Protein AF-A0A6P0L7X3-F1 (afdb_monomer)

Nearest PDB structures (foldseek):
  3na7-assembly1_A  TM=3.769E-01  e=1.878E+00  Helicobacter pylori NCTC 11638
  8wjo-assembly1_B  TM=2.890E-01  e=7.851E-01  Saccharomyces cerevisiae S288C
  6ixe-assembly1_A  TM=3.063E-01  e=4.727E+00  Homo sapiens

Radius of gyration: 25.06 Å; Cα contacts (8 Å, |Δi|>4): 130; chains: 1; bounding box: 67×38×68 Å

Secondary structure (DSSP, 8-state):
-HHHHHHHHHHHHTHHHHHHHHHHHHHHHHHHHHHHH-TT-HHHHHHHHHHHHHHHHHHHHHHHHHHHHHHHHHHHHHHHHHHHHHHHHH-SSS--HHHHHHHHHIIIIIIHHHHHHHHHHHHHHHHHHHHHHHHHHHHHHHHHHH-S-------S-----S-S----------PPP-----GGGSHHHHHHHHHHHHHHHHHHHHHHHTT-

Sequence (212 aa):
MYYRNKILWAYGEINTPLAELKADLVSVNTSIAEISMLSQNTVKLREILSNNLTLLSRYATNLGILDSQAQTIKTNIEHYQQRLTKLKQVDQRGDWHILEEFRDLAASQYLQQVEMEHGRLKSGLTLLENMIRTVDGMTQTYQTQSNRSLHQSIALAGVGVATSSITATVLVKQQPPENNTIFMMTPAFAWSILTGAIATLVMWIILRLFRR

Solvent-accessible surface area (backbone atoms only — not comparable to full-atom values): 12260 Å² total; per-residue (Å²): 110,72,38,59,51,50,30,54,48,36,60,57,64,40,54,61,40,52,51,50,46,56,53,50,45,52,54,46,54,51,51,55,55,51,49,72,75,39,79,84,44,55,68,61,45,51,52,52,45,58,55,47,51,57,49,49,54,52,47,49,50,32,51,35,50,39,53,52,29,32,53,50,26,51,55,26,50,53,54,40,50,57,51,49,55,53,48,44,71,77,42,78,82,62,89,53,60,74,64,50,50,51,50,52,45,44,52,71,44,54,35,45,50,41,51,50,50,46,61,61,50,51,56,49,54,56,51,47,53,52,48,47,53,49,48,52,51,51,48,52,55,55,42,70,76,65,66,82,88,79,95,78,79,81,73,84,77,76,73,95,40,89,67,92,78,76,81,74,79,77,79,70,78,77,64,79,84,80,70,95,69,62,71,84,75,38,72,66,47,54,53,51,54,52,51,52,53,50,53,52,52,52,52,50,53,52,57,57,62,74,72,108

Foldseek 3Di:
DVLLVQLVVLLVVLPVLLVLLVVLLVVLVVLVVVCVVCLPPLVVLVVSLVVLVVSLQSNLVSLLSLVVSLVSLVVSLVVLVVVLVVVCVVPVPDDCPVSVVSSCCSVVPRNVVSVVSSVVSVVSSVSSVVSSVVSVVSSVVVCVVVDDDDDDDPQPVPRPGPPVDDDRPPPPPDPPDDDDDDPCPDPVVVVVVVVVVVVVVVVVVVVVVVVD

Mean predicted aligned error: 14.38 Å

pLDDT: mean 77.45, std 20.11, range [27.22, 98.0]

Structure (mmCIF, N/CA/C/O backbone):
data_AF-A0A6P0L7X3-F1
#
_entry.id   AF-A0A6P0L7X3-F1
#
loop_
_atom_site.group_PDB
_atom_site.id
_atom_site.type_symbol
_atom_site.label_atom_id
_atom_site.label_alt_id
_atom_site.label_comp_id
_atom_site.label_asym_id
_atom_site.label_entity_id
_atom_site.label_seq_id
_atom_site.pdbx_PDB_ins_code
_atom_site.Cartn_x
_atom_site.Cartn_y
_atom_site.Cartn_z
_atom_site.occupancy
_atom_site.B_iso_or_equiv
_atom_site.auth_seq_id
_atom_site.auth_comp_id
_atom_site.auth_asym_id
_atom_site.auth_atom_id
_atom_site.pdbx_PDB_model_num
ATOM 1 N N . MET A 1 1 ? 12.786 6.244 -20.267 1.00 63.06 1 MET A N 1
ATOM 2 C CA . MET A 1 1 ? 12.481 7.433 -19.440 1.00 63.06 1 MET A CA 1
ATOM 3 C C . MET A 1 1 ? 11.075 7.402 -18.833 1.00 63.06 1 MET A C 1
ATOM 5 O O . MET A 1 1 ? 10.992 7.504 -17.622 1.00 63.06 1 MET A O 1
ATOM 9 N N . TYR A 1 2 ? 9.995 7.156 -19.591 1.00 90.50 2 TYR A N 1
ATOM 10 C CA . TYR A 1 2 ? 8.620 7.082 -19.042 1.00 90.50 2 TYR A CA 1
ATOM 11 C C . TYR A 1 2 ? 8.437 6.109 -17.855 1.00 90.50 2 TYR A C 1
ATOM 13 O O . TYR A 1 2 ? 7.972 6.519 -16.798 1.00 90.50 2 TYR A O 1
ATOM 21 N N . TYR A 1 3 ? 8.865 4.847 -17.993 1.00 95.06 3 TYR A N 1
ATOM 22 C CA . TYR A 1 3 ? 8.715 3.840 -16.929 1.00 95.06 3 TYR A CA 1
ATOM 23 C C . TYR A 1 3 ? 9.525 4.170 -15.666 1.00 95.06 3 TYR A C 1
ATOM 25 O O . TYR A 1 3 ? 9.026 4.004 -14.560 1.00 95.06 3 TYR A O 1
ATOM 33 N N . ARG A 1 4 ? 10.734 4.727 -15.825 1.00 94.94 4 ARG A N 1
ATOM 34 C CA . ARG A 1 4 ? 11.565 5.211 -14.709 1.00 94.94 4 ARG A CA 1
ATOM 35 C C . ARG A 1 4 ? 10.848 6.289 -13.896 1.00 94.94 4 ARG A C 1
ATOM 37 O O . ARG A 1 4 ? 10.822 6.211 -12.676 1.00 94.94 4 ARG A O 1
ATOM 44 N N . ASN A 1 5 ? 10.234 7.262 -14.567 1.00 96.44 5 ASN A N 1
ATOM 45 C CA . ASN A 1 5 ? 9.511 8.332 -13.880 1.00 96.44 5 ASN A CA 1
ATOM 46 C C . ASN A 1 5 ? 8.270 7.805 -13.155 1.00 96.44 5 ASN A C 1
ATOM 48 O O . ASN A 1 5 ? 7.990 8.246 -12.049 1.00 96.44 5 ASN A O 1
ATOM 52 N N . LYS A 1 6 ? 7.565 6.825 -13.733 1.00 95.62 6 LYS A N 1
ATOM 53 C CA . LYS A 1 6 ? 6.438 6.166 -13.060 1.00 95.62 6 LYS A CA 1
ATOM 54 C C . LYS A 1 6 ? 6.850 5.399 -11.809 1.00 95.62 6 LYS A C 1
ATOM 56 O O . LYS A 1 6 ? 6.139 5.474 -10.818 1.00 95.62 6 LYS A O 1
ATOM 61 N N . ILE A 1 7 ? 7.983 4.695 -11.853 1.00 97.88 7 ILE A N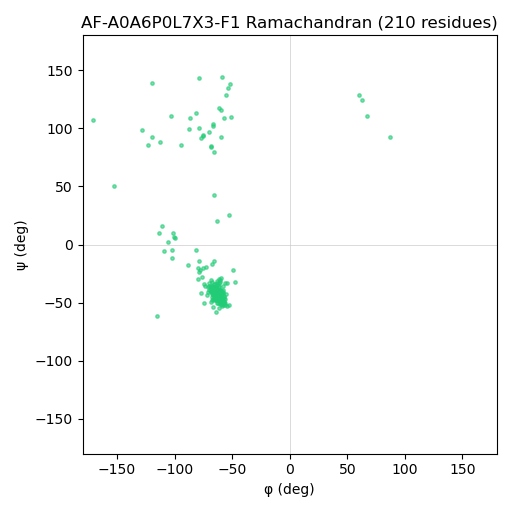 1
ATOM 62 C CA . ILE A 1 7 ? 8.546 4.005 -10.684 1.00 97.88 7 ILE A CA 1
ATOM 63 C C . ILE A 1 7 ? 8.833 5.011 -9.567 1.00 97.88 7 ILE A C 1
ATOM 65 O O . ILE A 1 7 ? 8.384 4.818 -8.445 1.00 97.88 7 ILE A O 1
ATOM 69 N N . LEU A 1 8 ? 9.549 6.096 -9.882 1.00 98.00 8 LEU A N 1
ATOM 70 C CA . LEU A 1 8 ? 9.911 7.120 -8.897 1.00 98.00 8 LEU A CA 1
ATOM 71 C C . LEU A 1 8 ? 8.683 7.831 -8.324 1.00 98.00 8 LEU A C 1
ATOM 73 O O . LEU A 1 8 ? 8.630 8.071 -7.123 1.00 98.00 8 LEU A O 1
ATOM 77 N N . TRP A 1 9 ? 7.699 8.139 -9.172 1.00 97.50 9 TRP A N 1
ATOM 78 C CA . TRP A 1 9 ? 6.439 8.729 -8.734 1.00 97.50 9 TRP A CA 1
ATOM 79 C C . TRP A 1 9 ? 5.700 7.788 -7.781 1.00 97.50 9 TRP A C 1
ATOM 81 O O . TRP A 1 9 ? 5.461 8.162 -6.643 1.00 97.50 9 TRP A O 1
ATOM 91 N N . ALA A 1 10 ? 5.446 6.542 -8.192 1.00 95.31 10 ALA A N 1
ATOM 92 C CA . ALA A 1 10 ? 4.737 5.563 -7.369 1.00 95.31 10 ALA A CA 1
ATOM 93 C C . ALA A 1 10 ? 5.430 5.317 -6.020 1.00 95.31 10 ALA A C 1
ATOM 95 O O . ALA A 1 10 ? 4.768 5.221 -4.991 1.00 95.31 10 ALA A O 1
ATOM 96 N N . TYR A 1 11 ? 6.766 5.274 -6.013 1.00 97.69 11 TYR A N 1
ATOM 97 C CA . TYR A 1 11 ? 7.548 5.164 -4.785 1.00 97.69 11 TYR A CA 1
ATOM 98 C C . TYR A 1 11 ? 7.444 6.415 -3.899 1.00 97.69 11 TYR A C 1
ATOM 100 O O . TYR A 1 11 ? 7.392 6.295 -2.682 1.00 97.69 11 TYR A O 1
ATOM 108 N N . GLY A 1 12 ? 7.368 7.616 -4.476 1.00 97.56 12 GLY A N 1
ATOM 109 C CA . GLY A 1 12 ? 7.143 8.851 -3.720 1.00 97.56 12 GLY A CA 1
ATOM 110 C C . GLY A 1 12 ? 5.744 8.944 -3.101 1.00 97.56 12 GLY A C 1
ATOM 111 O O . GLY A 1 12 ? 5.603 9.420 -1.973 1.00 97.56 12 GLY A O 1
ATOM 112 N N . GLU A 1 13 ? 4.725 8.444 -3.801 1.00 94.50 13 GLU A N 1
ATOM 113 C CA . GLU A 1 13 ? 3.321 8.501 -3.371 1.00 94.50 13 GLU A CA 1
ATOM 114 C C . GLU A 1 13 ? 3.022 7.649 -2.128 1.00 94.50 13 GLU A C 1
ATOM 116 O O . GLU A 1 13 ? 2.003 7.857 -1.473 1.00 94.50 13 GLU A O 1
ATOM 121 N N . ILE A 1 14 ? 3.897 6.708 -1.752 1.00 95.50 14 ILE A N 1
ATOM 122 C CA . ILE A 1 14 ? 3.671 5.871 -0.561 1.00 95.50 14 ILE A CA 1
ATOM 123 C C . ILE A 1 14 ? 3.876 6.633 0.752 1.00 95.50 14 ILE A C 1
ATOM 125 O O . ILE A 1 14 ? 3.438 6.158 1.795 1.00 95.50 14 ILE A O 1
ATOM 129 N N . ASN A 1 15 ? 4.583 7.769 0.739 1.00 96.56 15 ASN A N 1
ATOM 130 C CA . ASN A 1 15 ? 5.071 8.402 1.968 1.00 96.56 15 ASN A CA 1
ATOM 131 C C . ASN A 1 15 ? 3.930 8.807 2.909 1.00 96.56 15 ASN A C 1
ATOM 133 O O . ASN A 1 15 ? 3.967 8.489 4.098 1.00 96.56 15 ASN A O 1
ATOM 137 N N . THR A 1 16 ? 2.900 9.457 2.367 1.00 97.25 16 THR A N 1
ATOM 138 C CA . THR A 1 16 ? 1.716 9.884 3.123 1.00 97.25 16 THR A CA 1
ATOM 139 C C . THR A 1 16 ? 0.926 8.697 3.690 1.00 97.25 16 THR A C 1
ATOM 141 O O . THR A 1 16 ? 0.821 8.608 4.915 1.00 97.25 16 THR A O 1
ATOM 144 N N . PRO A 1 17 ? 0.432 7.734 2.882 1.00 93.94 17 PRO A N 1
ATOM 145 C CA . PRO A 1 17 ? -0.334 6.604 3.412 1.00 93.94 17 PRO A CA 1
ATOM 146 C C . PRO A 1 17 ? 0.493 5.721 4.357 1.00 93.94 17 PRO A C 1
ATOM 148 O O . PRO A 1 17 ? -0.049 5.184 5.321 1.00 93.94 17 PRO A O 1
ATOM 151 N N . LEU A 1 18 ? 1.810 5.599 4.150 1.00 97.12 18 LEU A N 1
ATOM 152 C CA . LEU A 1 18 ? 2.691 4.871 5.065 1.00 97.12 18 LEU A CA 1
ATOM 153 C C . LEU A 1 18 ? 2.798 5.560 6.433 1.00 97.12 18 LEU A C 1
ATOM 155 O O . LEU A 1 18 ? 2.771 4.883 7.464 1.00 97.12 18 LEU A O 1
ATOM 159 N N . ALA A 1 19 ? 2.937 6.887 6.456 1.00 97.88 19 ALA A N 1
ATOM 160 C CA . ALA A 1 19 ? 2.969 7.656 7.697 1.00 97.88 19 ALA A CA 1
ATOM 161 C C . ALA A 1 19 ? 1.631 7.556 8.447 1.00 97.88 19 ALA A C 1
ATOM 163 O O . ALA A 1 19 ? 1.622 7.301 9.652 1.00 97.88 19 ALA A O 1
ATOM 164 N N . GLU A 1 20 ? 0.514 7.669 7.726 1.00 96.62 20 GLU A N 1
ATOM 165 C CA . GLU A 1 20 ? -0.829 7.525 8.292 1.00 96.62 20 GLU A CA 1
ATOM 166 C C . GLU A 1 20 ? -1.066 6.124 8.863 1.00 96.62 20 GLU A C 1
ATOM 168 O O . GLU A 1 20 ? -1.511 6.007 9.998 1.00 96.62 20 GLU A O 1
ATOM 173 N N . LEU A 1 21 ? -0.681 5.053 8.159 1.00 96.69 21 LEU A N 1
ATOM 174 C CA . LEU A 1 21 ? -0.787 3.679 8.675 1.00 96.69 21 LEU A CA 1
ATOM 175 C C . LEU A 1 21 ? 0.014 3.464 9.963 1.00 96.69 21 LEU A C 1
ATOM 177 O O . LEU A 1 21 ? -0.424 2.740 10.860 1.00 96.69 21 LEU A O 1
ATOM 181 N N . LYS A 1 22 ? 1.207 4.064 10.058 1.00 96.88 22 LYS A N 1
ATOM 182 C CA . LYS A 1 22 ? 2.044 3.986 11.264 1.00 96.88 22 LYS A CA 1
ATOM 183 C C . LYS A 1 22 ? 1.385 4.714 12.436 1.00 96.88 22 LYS A C 1
ATOM 185 O O . LYS A 1 22 ? 1.385 4.173 13.539 1.00 96.88 22 LYS A O 1
ATOM 190 N N . ALA A 1 23 ? 0.803 5.889 12.200 1.00 96.50 23 ALA A N 1
ATOM 191 C CA . ALA A 1 23 ? 0.057 6.628 13.215 1.00 96.50 23 ALA A CA 1
ATOM 192 C C . ALA A 1 23 ? -1.220 5.883 13.638 1.00 96.50 23 ALA A C 1
ATOM 194 O O . ALA A 1 23 ? -1.457 5.681 14.827 1.00 96.50 23 ALA A O 1
ATOM 195 N N . ASP A 1 24 ? -1.990 5.386 12.672 1.00 94.19 24 ASP A N 1
ATOM 196 C CA . ASP A 1 24 ? -3.224 4.651 12.924 1.00 94.19 24 ASP A CA 1
ATOM 197 C C . ASP A 1 24 ? -2.960 3.351 13.701 1.00 94.19 24 ASP A C 1
ATOM 199 O O . ASP A 1 24 ? -3.742 2.995 14.579 1.00 94.19 24 ASP A O 1
ATOM 203 N N . LEU A 1 25 ? -1.832 2.667 13.467 1.00 94.06 25 LEU A N 1
ATOM 204 C CA . LEU A 1 25 ? -1.439 1.492 14.255 1.00 94.06 25 LEU A CA 1
ATOM 205 C C . LEU A 1 25 ? -1.234 1.826 15.743 1.00 94.06 25 LEU A C 1
ATOM 207 O O . LEU A 1 25 ? -1.563 1.011 16.607 1.00 94.06 25 LEU A O 1
ATOM 211 N N . VAL A 1 26 ? -0.721 3.018 16.061 1.00 94.88 26 VAL A N 1
ATOM 212 C CA . VAL A 1 26 ? -0.641 3.489 17.453 1.00 94.88 26 VAL A CA 1
ATOM 213 C C . VAL A 1 26 ? -2.050 3.655 18.023 1.00 94.88 26 VAL A C 1
ATOM 215 O O . VAL A 1 26 ? -2.318 3.152 19.111 1.00 94.88 26 VAL A O 1
ATOM 218 N N . SER A 1 27 ? -2.975 4.263 17.273 1.00 92.75 27 SER A N 1
ATOM 219 C CA . SER A 1 27 ? -4.378 4.411 17.688 1.00 92.75 27 SER A CA 1
ATOM 220 C C . SER A 1 27 ? -5.095 3.071 17.901 1.00 92.75 27 SER A C 1
ATOM 222 O O . SER A 1 27 ? -5.877 2.947 18.847 1.00 92.75 27 SER A O 1
ATOM 224 N N . VAL A 1 28 ? -4.804 2.056 17.076 1.00 89.12 28 VAL A N 1
ATOM 225 C CA . VAL A 1 28 ? -5.307 0.684 17.271 1.00 89.12 28 VAL A CA 1
ATOM 226 C C . VAL A 1 28 ? -4.829 0.135 18.614 1.00 89.12 28 VAL A C 1
ATOM 228 O O . VAL A 1 28 ? -5.641 -0.322 19.414 1.00 89.12 28 VAL A O 1
ATOM 231 N N . ASN A 1 29 ? -3.528 0.221 18.897 1.00 89.19 29 ASN A N 1
ATOM 232 C CA . ASN A 1 29 ? -2.965 -0.286 20.151 1.00 89.19 29 ASN A CA 1
ATOM 233 C C . ASN A 1 29 ? -3.526 0.445 21.380 1.00 89.19 29 ASN A C 1
ATOM 235 O O . ASN A 1 29 ? -3.837 -0.200 22.382 1.00 89.19 29 ASN A O 1
ATOM 239 N N . THR A 1 30 ? -3.714 1.764 21.294 1.00 90.44 30 THR A N 1
ATOM 240 C CA . THR A 1 30 ? -4.360 2.551 22.354 1.00 90.44 30 THR A CA 1
ATOM 241 C C . THR A 1 30 ? -5.797 2.089 22.590 1.00 90.44 30 THR A C 1
ATOM 243 O O . THR A 1 30 ? -6.170 1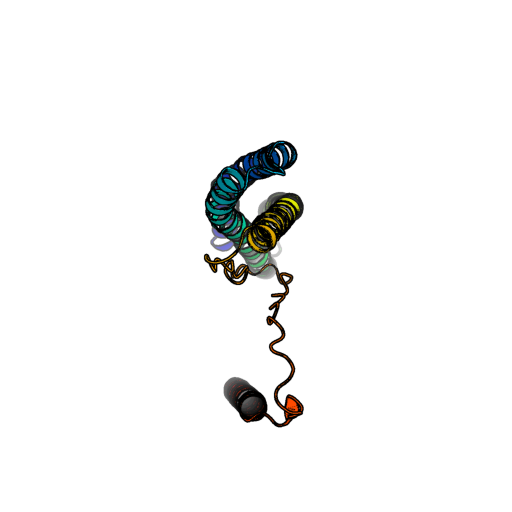.825 23.729 1.00 90.44 30 THR A O 1
ATOM 246 N N . SER A 1 31 ? -6.579 1.897 21.523 1.00 87.25 31 SER A N 1
ATOM 247 C CA . SER A 1 31 ? -7.967 1.426 21.633 1.00 87.25 31 SER A CA 1
ATOM 248 C C . SER A 1 31 ? -8.051 0.040 22.284 1.00 87.25 31 SER A C 1
ATOM 250 O O . SER A 1 31 ? -8.896 -0.187 23.149 1.00 87.25 31 SER A O 1
ATOM 252 N N . ILE A 1 32 ? -7.141 -0.879 21.932 1.00 86.00 32 ILE A N 1
ATOM 253 C CA . ILE A 1 32 ? -7.059 -2.214 22.549 1.00 86.00 32 ILE A CA 1
ATOM 254 C C . ILE A 1 32 ? -6.800 -2.099 24.059 1.00 86.00 32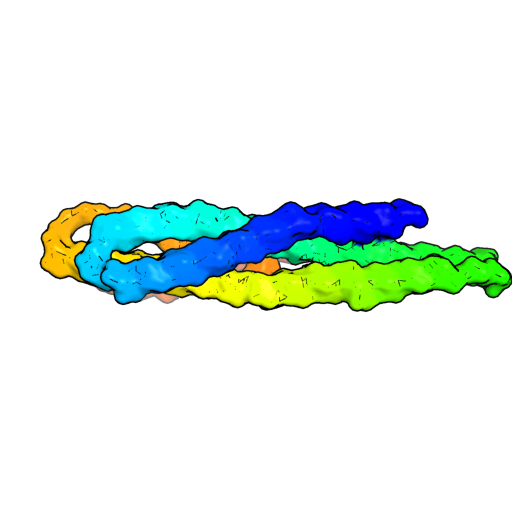 ILE A C 1
ATOM 256 O O . ILE A 1 32 ? -7.458 -2.776 24.855 1.00 86.00 32 ILE A O 1
ATOM 260 N N . ALA A 1 33 ? -5.871 -1.228 24.464 1.00 87.19 33 ALA A N 1
ATOM 261 C CA . ALA A 1 33 ? -5.570 -0.993 25.872 1.00 87.19 33 ALA A CA 1
ATOM 262 C C . ALA A 1 33 ? -6.779 -0.409 26.625 1.00 87.19 33 ALA A C 1
ATOM 264 O O . ALA A 1 33 ? -7.118 -0.894 27.704 1.00 87.19 33 ALA A O 1
ATOM 265 N N . GLU A 1 34 ? -7.484 0.564 26.046 1.00 85.38 34 GLU A N 1
ATOM 266 C CA . GLU A 1 34 ? -8.676 1.169 26.652 1.00 85.38 34 GLU A CA 1
ATOM 267 C C . GLU A 1 34 ? -9.808 0.156 26.867 1.00 85.38 34 GLU A C 1
ATOM 269 O O . GLU A 1 34 ? -10.403 0.106 27.946 1.00 85.38 34 GLU A O 1
ATOM 274 N N . ILE A 1 35 ? -10.077 -0.706 25.881 1.00 82.00 35 ILE A N 1
ATOM 275 C CA . ILE A 1 35 ? -11.118 -1.742 25.984 1.00 82.00 35 ILE A CA 1
ATOM 276 C C . ILE A 1 35 ? -10.832 -2.697 27.143 1.00 82.00 35 ILE A C 1
ATOM 278 O O . ILE A 1 35 ? -11.754 -3.062 27.876 1.00 82.00 35 ILE A O 1
ATOM 282 N N . SER A 1 36 ? -9.563 -3.065 27.351 1.00 78.12 36 SER A N 1
ATOM 283 C CA . SER A 1 36 ? -9.176 -3.949 28.457 1.00 78.12 36 SER A CA 1
ATOM 284 C C . SER A 1 36 ? -9.532 -3.375 29.838 1.00 78.12 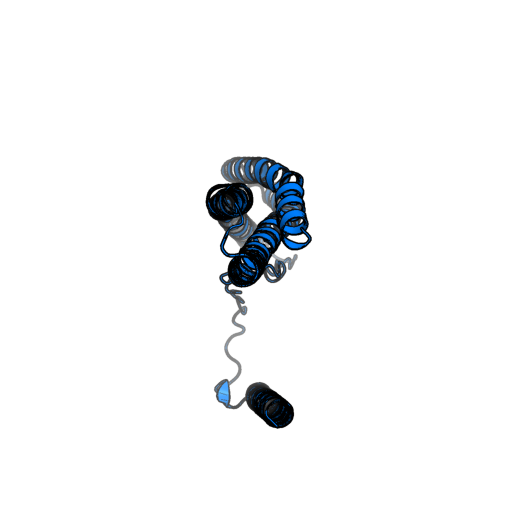36 SER A C 1
ATOM 286 O O . SER A 1 36 ? -9.856 -4.133 30.752 1.00 78.12 36 SER A O 1
ATOM 288 N N . MET A 1 37 ? -9.566 -2.043 29.975 1.00 80.19 37 MET A N 1
ATOM 289 C CA . MET A 1 37 ? -9.921 -1.337 31.213 1.00 80.19 37 MET A CA 1
ATOM 290 C C . MET A 1 37 ? -11.426 -1.066 31.358 1.00 80.19 37 MET A C 1
ATOM 292 O O . MET A 1 37 ? -11.903 -0.773 32.453 1.00 80.19 37 MET A O 1
ATOM 296 N N . LEU A 1 38 ? -12.185 -1.142 30.262 1.00 75.38 38 LEU A N 1
ATOM 297 C CA . LEU A 1 38 ? -13.580 -0.697 30.168 1.00 75.38 38 LEU A CA 1
ATOM 298 C C . LEU A 1 38 ? -14.584 -1.841 30.011 1.00 75.38 38 LEU A C 1
ATOM 300 O O . LEU A 1 38 ? -15.732 -1.583 29.654 1.00 75.38 38 LEU A O 1
ATOM 304 N N . SER A 1 39 ? -14.182 -3.082 30.294 1.00 64.38 39 SER A N 1
ATOM 305 C CA . SER A 1 39 ? -14.927 -4.309 29.963 1.00 64.38 39 SER A CA 1
ATOM 306 C C . SER A 1 39 ? -16.410 -4.327 30.365 1.00 64.38 39 SER A C 1
ATOM 308 O O . SER A 1 39 ? -17.177 -5.044 29.735 1.00 64.38 39 SER A O 1
ATOM 310 N N . GLN A 1 40 ? -16.844 -3.510 31.335 1.00 69.06 40 GLN A N 1
ATOM 311 C CA . GLN A 1 40 ? -18.244 -3.407 31.775 1.00 69.06 40 GLN A CA 1
ATOM 312 C C . GLN A 1 40 ? -18.962 -2.090 31.396 1.00 69.06 40 GLN A C 1
ATOM 314 O O . GLN A 1 40 ? -20.166 -1.965 31.618 1.00 69.06 40 GLN A O 1
ATOM 319 N N . ASN A 1 41 ? -18.276 -1.093 30.820 1.00 76.94 41 ASN A N 1
ATOM 320 C CA . ASN A 1 41 ? -18.871 0.204 30.469 1.00 76.94 41 ASN A CA 1
ATOM 321 C C . ASN A 1 41 ? -19.353 0.230 29.008 1.00 76.94 41 ASN A C 1
ATOM 323 O O . ASN A 1 41 ? -18.661 0.693 28.101 1.00 76.94 41 ASN A O 1
ATOM 327 N N . THR A 1 42 ? -20.576 -0.247 28.785 1.00 71.56 42 THR A N 1
ATOM 328 C CA . THR A 1 42 ? -21.176 -0.409 27.449 1.00 71.56 42 THR A CA 1
ATOM 329 C C . THR A 1 42 ? -21.313 0.882 26.642 1.00 71.56 42 THR A C 1
ATOM 331 O O . THR A 1 42 ? -21.221 0.833 25.417 1.00 71.56 42 THR A O 1
ATOM 334 N N . VAL A 1 43 ? -21.503 2.034 27.294 1.00 76.25 43 VAL A N 1
ATOM 335 C CA . VAL A 1 43 ? -21.591 3.339 26.616 1.00 76.25 43 VAL A CA 1
ATOM 336 C C . VAL A 1 43 ? -20.236 3.718 26.024 1.00 76.25 43 VAL A C 1
ATOM 338 O O . VAL A 1 43 ? -20.153 4.001 24.831 1.00 76.25 43 VAL A O 1
ATOM 341 N N . LYS A 1 44 ? -19.164 3.630 26.822 1.00 79.38 44 LYS A N 1
ATOM 342 C CA . LYS A 1 44 ? -17.800 3.899 26.345 1.00 79.38 44 LYS A CA 1
ATOM 343 C C . LYS A 1 44 ? -17.349 2.888 25.290 1.00 79.38 44 LYS A C 1
ATOM 345 O O . LYS A 1 44 ? -16.709 3.267 24.318 1.00 79.38 44 LYS A O 1
ATOM 350 N N . LEU A 1 45 ? -17.737 1.618 25.424 1.00 77.81 45 LEU A N 1
ATOM 351 C CA . LEU A 1 45 ? -17.464 0.598 24.407 1.00 77.81 45 LEU A CA 1
ATOM 352 C C . LEU A 1 45 ? -18.114 0.937 23.053 1.00 77.81 45 LEU A C 1
ATOM 354 O O . LEU A 1 45 ? -17.478 0.761 22.018 1.00 77.81 45 LEU A O 1
ATOM 358 N N . ARG A 1 46 ? -19.344 1.473 23.035 1.00 74.81 46 ARG A N 1
ATOM 359 C CA . ARG A 1 46 ? -19.994 1.927 21.788 1.00 74.81 46 ARG A CA 1
ATOM 360 C C . ARG A 1 46 ? -19.295 3.133 21.160 1.00 74.81 46 ARG A C 1
ATOM 362 O O . ARG A 1 46 ? -19.194 3.201 19.938 1.00 74.81 46 ARG A O 1
ATOM 369 N N . GLU A 1 47 ?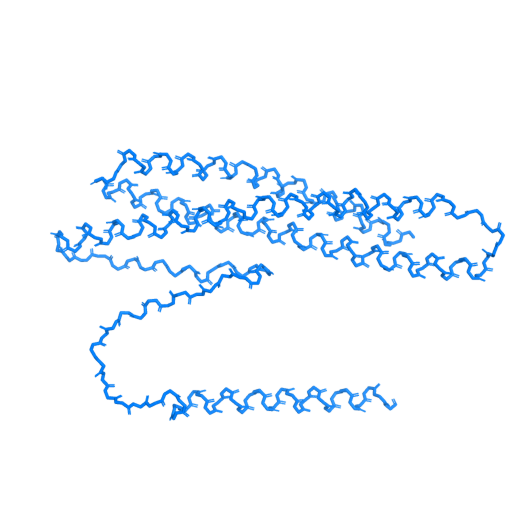 -18.810 4.065 21.972 1.00 79.94 47 GLU A N 1
ATOM 370 C CA . GLU A 1 47 ? -18.033 5.212 21.491 1.00 79.94 47 GLU A CA 1
ATOM 371 C C . GLU A 1 47 ? -16.713 4.756 20.848 1.00 79.94 47 GLU A C 1
ATOM 373 O O . GLU A 1 47 ? -16.418 5.119 19.707 1.00 79.94 47 GLU A O 1
ATOM 378 N N . ILE A 1 48 ? -15.979 3.868 21.529 1.00 77.50 48 ILE A N 1
ATOM 379 C CA . ILE A 1 48 ? -14.757 3.243 21.004 1.00 77.50 48 ILE A CA 1
ATOM 380 C C . ILE A 1 48 ? -15.051 2.513 19.692 1.00 77.50 48 ILE A C 1
ATOM 382 O O . ILE A 1 48 ? -14.306 2.674 18.725 1.00 77.50 48 ILE A O 1
ATOM 386 N N . LEU A 1 49 ? -16.143 1.748 19.625 1.00 76.44 49 LEU A N 1
ATOM 387 C CA . LEU A 1 49 ? -16.558 1.040 18.416 1.00 76.44 49 LEU A CA 1
ATOM 388 C C . LEU A 1 49 ? -16.783 2.003 17.244 1.00 76.44 49 LEU A C 1
ATOM 390 O O . LEU A 1 49 ? -16.214 1.800 16.176 1.00 76.44 49 LEU A O 1
ATOM 394 N N . SER A 1 50 ? -17.556 3.073 17.454 1.00 75.56 50 SER A N 1
ATOM 395 C CA . SER A 1 50 ? -17.841 4.079 16.423 1.00 75.56 50 SER A CA 1
ATOM 396 C C . SER A 1 50 ? -16.564 4.735 15.891 1.00 75.56 50 SER A C 1
ATOM 398 O O . SER A 1 50 ? -16.376 4.835 14.679 1.00 75.56 50 SER A O 1
ATOM 400 N N . ASN A 1 51 ? -15.652 5.132 16.783 1.00 77.19 51 ASN A N 1
ATOM 401 C CA . ASN A 1 51 ? -14.384 5.757 16.398 1.00 77.19 51 ASN A CA 1
ATOM 402 C C . ASN A 1 51 ? -13.485 4.791 15.610 1.00 77.19 51 ASN A C 1
ATOM 404 O O . ASN A 1 51 ? -12.837 5.181 14.635 1.00 77.19 51 ASN A O 1
ATOM 408 N N . ASN A 1 52 ? -13.491 3.512 15.988 1.00 79.69 52 ASN A N 1
ATOM 409 C CA . ASN A 1 52 ? -12.670 2.494 15.348 1.00 79.69 52 ASN A CA 1
ATOM 410 C C . ASN A 1 52 ? -13.187 2.046 13.974 1.00 79.69 52 ASN A C 1
ATOM 412 O O . ASN A 1 52 ? -12.395 1.564 13.170 1.00 79.69 52 ASN A O 1
ATOM 416 N N . LEU A 1 53 ? -14.463 2.264 13.639 1.00 75.50 53 LEU A N 1
ATOM 417 C CA . LEU A 1 53 ? -14.956 2.040 12.271 1.00 75.50 53 LEU A CA 1
ATOM 418 C C . LEU A 1 53 ? -14.383 3.044 11.273 1.00 75.50 53 LEU A C 1
ATOM 420 O O . LEU A 1 53 ? -13.987 2.668 10.169 1.00 75.50 53 LEU A O 1
ATOM 424 N N . THR A 1 54 ? -14.286 4.311 11.673 1.00 78.50 54 THR A N 1
ATOM 425 C CA . THR A 1 54 ? -13.626 5.342 10.863 1.00 78.50 54 THR A CA 1
ATOM 426 C C . THR A 1 54 ? -12.141 5.025 10.698 1.00 78.50 54 THR A C 1
ATOM 428 O O . THR A 1 54 ? -11.608 5.121 9.591 1.00 78.50 54 THR A O 1
ATOM 431 N N . LEU A 1 55 ? -11.487 4.585 11.782 1.00 83.62 55 LEU A N 1
ATOM 432 C CA . LEU A 1 55 ? -10.102 4.113 11.748 1.00 83.62 55 LEU A CA 1
ATOM 433 C C . LEU A 1 55 ? -9.938 2.932 10.784 1.00 83.62 55 LEU A C 1
ATOM 435 O O . LEU A 1 55 ? -9.024 2.945 9.969 1.00 83.62 55 LEU A O 1
ATOM 439 N N . LEU A 1 56 ? -10.848 1.953 10.819 1.00 80.50 56 LEU A N 1
ATOM 440 C CA . LEU A 1 56 ? -10.813 0.769 9.957 1.00 80.50 56 LEU A CA 1
ATOM 441 C C . LEU A 1 56 ? -10.873 1.144 8.480 1.00 80.50 56 LEU A C 1
ATOM 443 O O . LEU A 1 56 ? -10.057 0.668 7.690 1.00 80.50 56 LEU A O 1
ATOM 447 N N . SER A 1 57 ? -11.809 2.022 8.115 1.00 78.06 57 SER A N 1
ATOM 448 C CA . SER A 1 57 ? -11.960 2.474 6.733 1.00 78.06 57 SER A CA 1
ATOM 449 C C . SER A 1 57 ? -10.691 3.159 6.224 1.00 78.06 57 SER A C 1
ATOM 451 O O . SER A 1 57 ? -10.231 2.853 5.121 1.00 78.06 57 SER A O 1
ATOM 453 N N . ARG A 1 58 ? -10.107 4.068 7.016 1.00 84.06 58 ARG A N 1
ATOM 454 C CA . ARG A 1 58 ? -8.874 4.775 6.641 1.00 84.06 58 ARG A CA 1
ATOM 455 C C . ARG A 1 58 ? -7.680 3.824 6.564 1.00 84.06 58 ARG A C 1
ATOM 457 O O . ARG A 1 58 ? -6.974 3.830 5.558 1.00 84.06 58 ARG A O 1
ATOM 464 N N . TYR A 1 59 ? -7.508 2.962 7.567 1.00 88.69 59 TYR A N 1
ATOM 465 C CA . TYR A 1 59 ? -6.412 1.995 7.626 1.00 88.69 59 TYR A CA 1
ATOM 466 C C . TYR A 1 59 ? -6.397 1.100 6.391 1.00 88.69 59 TYR A C 1
ATOM 468 O O . TYR A 1 59 ? -5.390 0.985 5.697 1.00 88.69 59 TYR A O 1
ATOM 476 N N . ALA A 1 60 ? -7.535 0.485 6.078 1.00 83.94 60 ALA A N 1
ATOM 477 C CA . ALA A 1 60 ? -7.615 -0.421 4.950 1.00 83.94 60 ALA A CA 1
ATOM 478 C C . ALA A 1 60 ? -7.472 0.323 3.608 1.00 83.94 60 ALA A C 1
ATOM 480 O O . ALA A 1 60 ? -6.780 -0.181 2.725 1.00 83.94 60 ALA A O 1
ATOM 481 N N . THR A 1 61 ? -7.996 1.550 3.480 1.00 83.81 61 THR A N 1
ATOM 482 C CA . THR A 1 61 ? -7.763 2.404 2.295 1.00 83.81 61 THR A CA 1
ATOM 483 C C . THR A 1 61 ? -6.273 2.658 2.069 1.00 83.81 61 THR A C 1
ATOM 485 O O . THR A 1 61 ? -5.765 2.399 0.979 1.00 83.81 61 THR A O 1
ATOM 488 N N . ASN A 1 62 ? -5.551 3.103 3.098 1.00 89.94 62 ASN A N 1
ATOM 489 C CA . ASN A 1 62 ? -4.122 3.393 2.990 1.00 89.94 62 ASN A CA 1
ATOM 490 C C . ASN A 1 62 ? -3.297 2.137 2.704 1.00 89.94 62 ASN A C 1
ATOM 492 O O . ASN A 1 62 ? -2.356 2.184 1.912 1.00 89.94 62 ASN A O 1
ATOM 496 N N . LEU A 1 63 ? -3.680 0.995 3.279 1.00 89.00 63 LEU A N 1
ATOM 497 C CA . LEU A 1 63 ? -3.057 -0.289 2.969 1.00 89.00 63 LEU A CA 1
ATOM 498 C C . LEU A 1 63 ? -3.258 -0.663 1.489 1.00 89.00 63 LEU A C 1
ATOM 500 O O . LEU A 1 63 ? -2.319 -1.101 0.829 1.00 89.00 63 LEU A O 1
ATOM 504 N N . GLY A 1 64 ? -4.447 -0.404 0.941 1.00 84.12 64 GLY A N 1
ATOM 505 C CA . GLY A 1 64 ? -4.735 -0.588 -0.482 1.00 84.12 64 GLY A CA 1
ATOM 506 C C . GLY A 1 64 ? -3.956 0.343 -1.403 1.00 84.12 64 GLY A C 1
ATOM 507 O O . GLY A 1 64 ? -3.564 -0.064 -2.496 1.00 84.12 64 GLY A O 1
ATOM 508 N N . ILE A 1 65 ? -3.679 1.573 -0.964 1.00 87.62 65 ILE A N 1
ATOM 509 C CA . ILE A 1 65 ? -2.801 2.483 -1.706 1.00 87.62 65 ILE A CA 1
ATOM 510 C C . ILE A 1 65 ? -1.386 1.900 -1.780 1.00 87.62 65 ILE A C 1
ATOM 512 O O . ILE A 1 65 ? -0.817 1.863 -2.868 1.00 87.62 65 ILE A O 1
ATOM 516 N N . LEU A 1 66 ? -0.834 1.393 -0.670 1.00 89.38 66 LEU A N 1
ATOM 517 C CA . LEU A 1 66 ? 0.484 0.742 -0.663 1.00 89.38 66 LEU A CA 1
ATOM 518 C C . LEU A 1 66 ? 0.544 -0.439 -1.648 1.00 89.38 66 LEU A C 1
ATOM 520 O O . LEU A 1 66 ? 1.479 -0.514 -2.444 1.00 89.38 66 LEU A O 1
ATOM 524 N N . ASP A 1 67 ? -0.464 -1.315 -1.637 1.00 87.50 67 ASP A N 1
ATOM 525 C CA . ASP A 1 67 ? -0.558 -2.462 -2.554 1.00 87.50 67 ASP A CA 1
ATOM 526 C C . ASP A 1 67 ? -0.627 -2.022 -4.031 1.00 87.50 67 ASP A C 1
ATOM 528 O O . ASP A 1 67 ? 0.127 -2.496 -4.885 1.00 87.50 67 ASP A O 1
ATOM 532 N N . SER A 1 68 ? -1.458 -1.019 -4.328 1.00 86.25 68 SER A N 1
ATOM 533 C CA . SER A 1 68 ? -1.588 -0.440 -5.671 1.00 86.25 68 SER A CA 1
ATOM 534 C C . SER A 1 68 ? -0.278 0.180 -6.177 1.00 86.25 68 SER A C 1
ATOM 536 O O . SER A 1 68 ? 0.114 -0.014 -7.337 1.00 86.25 68 SER A O 1
ATOM 538 N N . GLN A 1 69 ? 0.447 0.897 -5.311 1.00 90.69 69 GLN A N 1
ATOM 539 C CA . GLN A 1 69 ? 1.738 1.482 -5.674 1.00 90.69 69 GLN A CA 1
ATOM 540 C C . GLN A 1 69 ? 2.822 0.412 -5.844 1.00 90.69 69 GLN A C 1
ATOM 542 O O . GLN A 1 69 ? 3.604 0.507 -6.792 1.00 90.69 69 GLN A O 1
ATOM 547 N N . ALA A 1 70 ? 2.830 -0.652 -5.030 1.00 91.94 70 ALA A N 1
ATOM 548 C CA . ALA A 1 70 ? 3.717 -1.801 -5.235 1.00 91.94 70 ALA A CA 1
ATOM 549 C C . ALA A 1 70 ? 3.497 -2.431 -6.620 1.00 91.94 70 ALA A C 1
ATOM 551 O O . ALA A 1 70 ? 4.445 -2.597 -7.393 1.00 91.94 70 ALA A O 1
ATOM 552 N N . GLN A 1 71 ? 2.239 -2.689 -6.993 1.00 91.56 71 GLN A N 1
ATOM 553 C CA . GLN A 1 71 ? 1.909 -3.243 -8.307 1.00 91.56 71 GLN A CA 1
ATOM 554 C C . GLN A 1 71 ? 2.288 -2.291 -9.453 1.00 91.56 71 GLN A C 1
ATOM 556 O O . GLN A 1 71 ? 2.763 -2.734 -10.507 1.00 91.56 71 GLN A O 1
ATOM 561 N N . THR A 1 72 ? 2.130 -0.981 -9.248 1.00 91.75 72 THR A N 1
ATOM 562 C CA . THR A 1 72 ? 2.570 0.045 -10.202 1.00 91.75 72 THR A CA 1
ATOM 563 C C . THR A 1 72 ? 4.085 0.013 -10.386 1.00 91.75 72 THR A C 1
ATOM 565 O O . THR A 1 72 ? 4.553 -0.022 -11.528 1.00 91.75 72 THR A O 1
ATOM 568 N N . ILE A 1 73 ? 4.864 -0.026 -9.303 1.00 93.00 73 ILE A N 1
ATOM 569 C CA . ILE A 1 73 ? 6.328 -0.127 -9.353 1.00 93.00 73 ILE A CA 1
ATOM 570 C C . ILE A 1 73 ? 6.734 -1.402 -10.097 1.00 93.00 73 ILE A C 1
ATOM 572 O O . ILE A 1 73 ? 7.455 -1.317 -11.093 1.00 93.00 73 ILE A O 1
ATOM 576 N N . LYS A 1 74 ? 6.204 -2.559 -9.689 1.00 95.88 74 LYS A N 1
ATOM 577 C CA . LYS A 1 74 ? 6.494 -3.868 -10.287 1.00 95.88 74 LYS A CA 1
ATOM 578 C C . LYS A 1 74 ? 6.251 -3.890 -11.796 1.00 95.88 74 LYS A C 1
ATOM 580 O O . LYS A 1 74 ? 7.159 -4.180 -12.572 1.00 95.88 74 LYS A O 1
ATOM 585 N N . THR A 1 75 ? 5.057 -3.484 -12.222 1.00 92.94 75 THR A N 1
ATOM 586 C CA . THR A 1 75 ? 4.679 -3.463 -13.645 1.00 92.94 75 THR A CA 1
ATOM 587 C C . THR A 1 75 ? 5.596 -2.538 -14.454 1.00 92.94 75 THR A C 1
ATOM 589 O O . THR A 1 75 ? 5.983 -2.839 -15.584 1.00 92.94 75 THR A O 1
ATOM 592 N N . ASN A 1 76 ? 5.977 -1.385 -13.894 1.00 96.38 76 ASN A N 1
ATOM 593 C CA . ASN A 1 76 ? 6.863 -0.460 -14.594 1.00 96.38 76 ASN A CA 1
ATOM 594 C C . ASN A 1 76 ? 8.327 -0.924 -14.597 1.00 96.38 76 ASN A C 1
ATOM 596 O O . ASN A 1 76 ? 9.022 -0.609 -15.562 1.00 96.38 76 ASN A O 1
ATOM 600 N N . ILE A 1 77 ? 8.790 -1.693 -13.605 1.00 96.31 77 ILE A N 1
ATOM 601 C CA . ILE A 1 77 ? 10.100 -2.368 -13.641 1.00 96.31 77 ILE A CA 1
ATOM 602 C C . ILE A 1 77 ? 10.137 -3.371 -14.797 1.00 96.31 77 ILE A C 1
ATOM 604 O O . ILE A 1 77 ? 11.079 -3.353 -15.590 1.00 96.31 77 ILE A O 1
ATOM 608 N N . GLU A 1 78 ? 9.095 -4.191 -14.952 1.00 95.75 78 GLU A N 1
ATOM 609 C CA . GLU A 1 78 ? 8.992 -5.165 -16.047 1.00 95.75 78 GLU A CA 1
ATOM 610 C C . GLU A 1 78 ? 9.023 -4.474 -17.418 1.00 95.75 78 GLU A C 1
ATOM 612 O O . GLU A 1 78 ? 9.824 -4.824 -18.290 1.00 95.75 78 GLU A O 1
ATOM 617 N N . HIS A 1 79 ? 8.218 -3.425 -17.603 1.00 96.06 79 HIS A N 1
ATOM 618 C CA . HIS A 1 79 ? 8.225 -2.647 -18.842 1.00 96.06 79 HIS A CA 1
ATOM 619 C C . HIS A 1 79 ? 9.555 -1.926 -19.095 1.00 96.06 79 HIS A C 1
ATOM 621 O O . HIS A 1 79 ? 10.011 -1.817 -20.240 1.00 96.06 79 HIS A O 1
ATOM 627 N N . TYR A 1 80 ? 10.190 -1.420 -18.037 1.00 96.38 80 TYR A N 1
ATOM 628 C CA . TYR A 1 80 ? 11.504 -0.802 -18.123 1.00 96.38 80 TYR A CA 1
ATOM 629 C C . TYR A 1 80 ? 12.548 -1.814 -18.606 1.00 96.38 80 TYR A C 1
ATOM 631 O O . TYR A 1 80 ? 13.273 -1.519 -19.558 1.00 96.38 80 TYR A O 1
ATOM 639 N N . GLN A 1 81 ? 12.559 -3.018 -18.029 1.00 96.19 81 GLN A N 1
ATOM 640 C CA . GLN A 1 81 ? 13.451 -4.105 -18.424 1.00 96.19 81 GLN A CA 1
ATOM 641 C C . GLN A 1 81 ? 13.234 -4.507 -19.886 1.00 96.19 81 GLN A C 1
ATOM 643 O O . GLN A 1 81 ? 14.194 -4.568 -20.649 1.00 96.19 81 GLN A O 1
ATOM 648 N N . GLN A 1 82 ? 11.984 -4.698 -20.319 1.00 95.94 82 GLN A N 1
ATOM 649 C CA . GLN A 1 82 ? 11.678 -5.018 -21.719 1.00 95.94 82 GLN A CA 1
ATOM 650 C C . GLN A 1 82 ? 12.206 -3.951 -22.684 1.00 95.94 82 GLN A C 1
ATOM 652 O O . GLN A 1 82 ? 12.737 -4.265 -23.752 1.00 95.94 82 GLN A O 1
ATOM 657 N N . ARG A 1 83 ? 12.073 -2.669 -22.321 1.00 94.88 83 ARG A N 1
ATOM 658 C CA . ARG A 1 83 ? 12.591 -1.569 -23.138 1.00 94.88 83 ARG A CA 1
ATOM 659 C C . ARG A 1 83 ? 14.116 -1.545 -23.154 1.00 94.88 83 ARG A C 1
ATOM 661 O O . ARG A 1 83 ? 14.685 -1.310 -24.215 1.00 94.88 83 ARG A O 1
ATOM 668 N N . LEU A 1 84 ? 14.760 -1.802 -22.020 1.00 94.69 84 LEU A N 1
ATOM 669 C CA . LEU A 1 84 ? 16.214 -1.881 -21.928 1.00 94.69 84 LEU A CA 1
ATOM 670 C C . LEU A 1 84 ? 16.769 -3.018 -22.794 1.00 94.69 84 LEU A C 1
ATOM 672 O O . LEU A 1 84 ? 17.704 -2.797 -23.555 1.00 94.69 84 LEU A O 1
ATOM 676 N N . THR A 1 85 ? 16.136 -4.194 -22.777 1.00 95.38 85 THR A N 1
ATOM 677 C CA . THR A 1 85 ? 16.503 -5.314 -23.658 1.00 95.38 85 THR A CA 1
ATOM 678 C C . THR A 1 85 ? 16.434 -4.927 -25.136 1.00 95.38 85 THR A C 1
ATOM 680 O O . THR A 1 85 ? 17.361 -5.222 -25.884 1.00 95.38 85 THR A O 1
ATOM 683 N N . LYS A 1 86 ? 15.380 -4.217 -25.564 1.00 95.31 86 LYS A N 1
ATOM 684 C CA . LYS A 1 86 ? 15.264 -3.734 -26.953 1.00 95.31 86 LYS A CA 1
ATOM 685 C C . LYS A 1 86 ? 16.360 -2.730 -27.314 1.00 95.31 86 LYS A C 1
ATOM 687 O O . LYS A 1 86 ? 16.896 -2.793 -28.412 1.00 95.31 86 LYS A O 1
ATOM 692 N N . LEU A 1 87 ? 16.710 -1.822 -26.402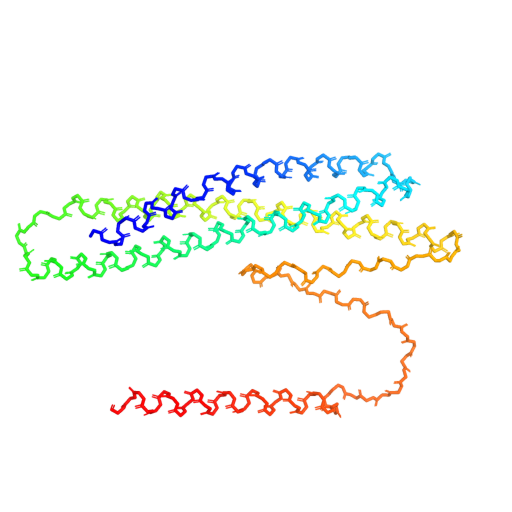 1.00 93.25 87 LEU A N 1
ATOM 693 C CA . LEU A 1 87 ? 17.789 -0.856 -26.632 1.00 93.25 87 LEU A CA 1
ATOM 694 C C . LEU A 1 87 ? 19.144 -1.554 -26.812 1.00 93.25 87 LEU A C 1
ATOM 696 O O . LEU A 1 87 ? 19.850 -1.248 -27.765 1.00 93.25 87 LEU A O 1
ATOM 700 N N . LYS A 1 88 ? 19.441 -2.561 -25.982 1.00 94.62 88 LYS A N 1
ATOM 701 C CA . LYS A 1 88 ? 20.655 -3.387 -26.099 1.00 94.62 88 LYS A CA 1
ATOM 702 C C . LYS A 1 88 ? 20.755 -4.149 -27.423 1.00 94.62 88 LYS A C 1
ATOM 704 O O . LYS A 1 88 ? 21.850 -4.390 -27.915 1.00 94.62 88 LYS A O 1
ATOM 709 N N . GLN A 1 89 ? 19.621 -4.547 -28.001 1.00 95.00 89 GLN A N 1
ATOM 710 C CA . GLN A 1 89 ? 19.596 -5.197 -29.317 1.00 95.00 89 GLN A CA 1
ATOM 711 C C . GLN A 1 89 ? 19.937 -4.222 -30.449 1.00 95.00 89 GLN A C 1
ATOM 713 O O . GLN A 1 89 ? 20.574 -4.626 -31.419 1.00 95.00 89 GLN A O 1
ATOM 718 N N . VAL A 1 90 ? 19.508 -2.961 -30.325 1.00 95.62 90 VAL A N 1
ATOM 719 C CA . VAL A 1 90 ? 19.759 -1.907 -31.319 1.00 95.62 90 VAL A CA 1
ATOM 720 C C . VAL A 1 90 ? 21.189 -1.381 -31.224 1.00 95.62 90 VAL A C 1
ATOM 722 O O . VAL A 1 90 ? 21.828 -1.176 -32.251 1.00 95.62 90 VAL A O 1
ATOM 725 N N . ASP A 1 91 ? 21.701 -1.189 -30.010 1.00 95.06 91 ASP A N 1
ATOM 726 C CA . ASP A 1 91 ? 23.074 -0.757 -29.771 1.00 95.06 91 ASP A CA 1
ATOM 727 C C . ASP A 1 91 ? 23.775 -1.697 -28.780 1.00 95.06 91 ASP A C 1
ATOM 729 O O . ASP A 1 91 ? 23.639 -1.612 -27.557 1.00 95.06 91 ASP A O 1
ATOM 733 N N . GLN A 1 92 ? 24.549 -2.615 -29.356 1.00 89.56 92 GLN A N 1
ATOM 734 C CA . GLN A 1 92 ? 25.300 -3.634 -28.625 1.00 89.56 92 GLN A CA 1
ATOM 735 C C . GLN A 1 92 ? 26.591 -3.094 -27.995 1.00 89.56 92 GLN A C 1
ATOM 737 O O . GLN A 1 92 ? 27.192 -3.786 -27.177 1.00 89.56 92 GLN A O 1
ATOM 742 N N . ARG A 1 93 ? 27.048 -1.899 -28.394 1.00 92.56 93 ARG A N 1
ATOM 743 C CA . ARG A 1 93 ? 28.300 -1.292 -27.908 1.00 92.56 93 ARG A CA 1
ATOM 744 C C . ARG A 1 93 ? 28.059 -0.206 -26.862 1.00 92.56 93 ARG A C 1
ATOM 746 O O . ARG A 1 93 ? 29.022 0.237 -26.242 1.00 92.56 93 ARG A O 1
ATOM 753 N N . GLY A 1 94 ? 26.810 0.220 -26.685 1.00 88.88 94 GLY A N 1
ATOM 754 C CA . GLY A 1 94 ? 26.415 1.182 -25.666 1.00 88.88 94 GLY A CA 1
ATOM 755 C C . GLY A 1 94 ? 26.746 0.711 -24.250 1.00 88.88 94 GLY A C 1
ATOM 756 O O . GLY A 1 94 ? 26.635 -0.474 -23.924 1.00 88.88 94 GLY A O 1
ATOM 757 N N . ASP A 1 95 ? 27.128 1.660 -23.396 1.00 91.88 95 ASP A N 1
ATOM 758 C CA . ASP A 1 95 ? 27.215 1.434 -21.957 1.00 91.88 95 ASP A CA 1
ATOM 759 C C . ASP A 1 95 ? 25.818 1.570 -21.339 1.00 91.88 95 ASP A C 1
ATOM 761 O O . ASP A 1 95 ? 25.201 2.639 -21.333 1.00 91.88 95 ASP A O 1
ATOM 765 N N . TRP A 1 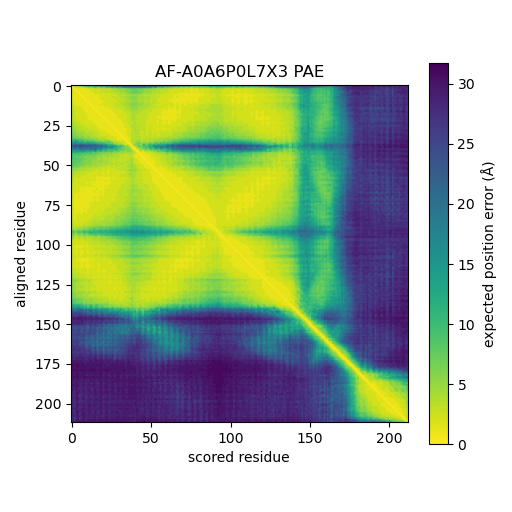96 ? 25.306 0.451 -20.837 1.00 93.56 96 TRP A N 1
ATOM 766 C CA . TRP A 1 96 ? 23.965 0.341 -20.274 1.00 93.56 96 TRP A CA 1
ATOM 767 C C . TRP A 1 96 ? 23.960 0.260 -18.749 1.00 93.56 96 TRP A C 1
ATOM 769 O O . TRP A 1 96 ? 22.882 0.127 -18.165 1.00 93.56 96 TRP A O 1
ATOM 779 N N . HIS A 1 97 ? 25.130 0.348 -18.109 1.00 94.19 97 HIS A N 1
ATOM 780 C CA . HIS A 1 97 ? 25.302 0.057 -16.691 1.00 94.19 97 HIS A CA 1
ATOM 781 C C . HIS A 1 97 ? 24.375 0.899 -15.808 1.00 94.19 97 HIS A C 1
ATOM 783 O O . HIS A 1 97 ? 23.572 0.344 -15.065 1.00 94.19 97 HIS A O 1
ATOM 789 N N . ILE A 1 98 ? 24.357 2.222 -16.002 1.00 93.88 98 ILE A N 1
ATOM 790 C CA . ILE A 1 98 ? 23.496 3.153 -15.245 1.00 93.88 98 ILE A CA 1
ATOM 791 C C . ILE A 1 98 ? 22.004 2.794 -15.378 1.00 93.88 98 ILE A C 1
ATOM 793 O O . ILE A 1 98 ? 21.213 2.961 -14.445 1.00 93.88 98 ILE A O 1
ATOM 797 N N . LEU A 1 99 ? 21.580 2.310 -16.551 1.00 94.50 99 LEU A N 1
ATOM 798 C CA . LEU A 1 99 ? 20.186 1.927 -16.766 1.00 94.50 99 LEU A CA 1
ATOM 799 C C . LEU A 1 99 ? 19.843 0.610 -16.066 1.00 94.50 99 LEU A C 1
ATOM 801 O O . LEU A 1 99 ? 18.708 0.468 -15.610 1.00 94.50 99 LEU A O 1
ATOM 805 N N . GLU A 1 100 ? 20.786 -0.326 -15.986 1.00 95.62 100 GLU A N 1
ATOM 806 C CA . GLU A 1 100 ? 20.635 -1.585 -15.250 1.00 95.62 100 GLU A CA 1
ATOM 807 C C . GLU A 1 100 ? 20.661 -1.370 -13.742 1.00 95.62 100 GLU A C 1
ATOM 809 O O . GLU A 1 100 ? 19.776 -1.873 -13.056 1.00 95.62 100 GLU A O 1
ATOM 814 N N . GLU A 1 101 ? 21.577 -0.539 -13.247 1.00 96.75 101 GLU A N 1
ATOM 815 C CA . GLU A 1 101 ? 21.633 -0.157 -11.836 1.00 96.75 101 GLU A CA 1
ATOM 816 C C . GLU A 1 101 ? 20.306 0.436 -11.366 1.00 96.75 101 GLU A C 1
ATOM 818 O O . GLU A 1 101 ? 19.808 0.076 -10.303 1.00 96.75 101 GLU A O 1
ATOM 823 N N . PHE A 1 102 ? 19.668 1.296 -12.171 1.00 96.56 102 PHE A N 1
ATOM 824 C CA . PHE A 1 102 ? 18.354 1.829 -11.816 1.00 96.56 102 PHE A CA 1
ATOM 825 C C . PHE A 1 102 ? 17.280 0.734 -11.700 1.00 96.56 102 PHE A C 1
ATOM 827 O O . PHE A 1 102 ? 16.441 0.796 -10.801 1.00 96.56 102 PHE A O 1
ATOM 834 N N . ARG A 1 103 ? 17.269 -0.255 -12.604 1.00 95.38 103 ARG A N 1
ATOM 835 C CA . ARG A 1 103 ? 16.328 -1.386 -12.516 1.00 95.38 103 ARG A CA 1
ATOM 836 C C . ARG A 1 103 ? 16.556 -2.157 -11.221 1.00 95.38 103 ARG A C 1
ATOM 838 O O . ARG A 1 103 ? 15.588 -2.463 -10.527 1.00 95.38 103 ARG A O 1
ATOM 845 N N . ASP A 1 104 ? 17.812 -2.464 -10.922 1.00 95.31 104 ASP A N 1
ATOM 846 C CA . ASP A 1 104 ? 18.181 -3.257 -9.753 1.00 95.31 104 ASP A CA 1
ATOM 847 C C . ASP A 1 104 ? 17.849 -2.509 -8.465 1.00 95.31 104 ASP A C 1
ATOM 849 O O . ASP A 1 104 ? 17.241 -3.086 -7.566 1.00 95.31 104 ASP A O 1
ATOM 853 N N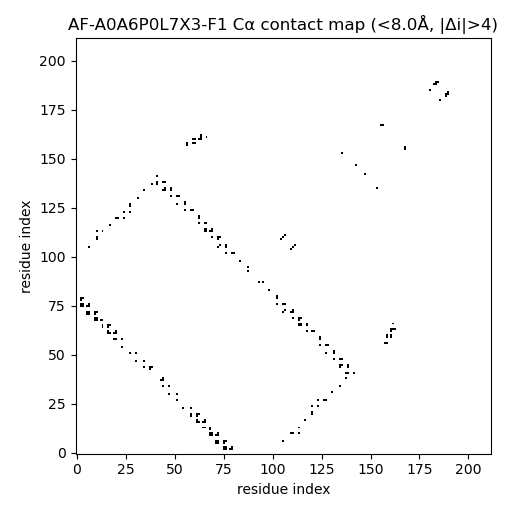 . LEU A 1 105 ? 18.119 -1.204 -8.417 1.00 97.19 105 LEU A N 1
ATOM 854 C CA . LEU A 1 105 ? 17.702 -0.309 -7.340 1.00 97.19 105 LEU A CA 1
ATOM 855 C C . LEU A 1 105 ? 16.178 -0.316 -7.152 1.00 97.19 105 LEU A C 1
ATOM 857 O O . LEU A 1 105 ? 15.683 -0.488 -6.041 1.00 97.19 105 LEU A O 1
ATOM 861 N N . ALA A 1 106 ? 15.419 -0.161 -8.238 1.00 96.56 106 ALA A N 1
ATOM 862 C CA . ALA A 1 106 ? 13.964 -0.130 -8.175 1.00 96.56 106 ALA A CA 1
ATOM 863 C C . ALA A 1 106 ? 13.368 -1.449 -7.658 1.00 96.56 106 ALA A C 1
ATOM 865 O O . ALA A 1 106 ? 12.419 -1.425 -6.877 1.00 96.56 106 ALA A O 1
ATOM 866 N N . ALA A 1 107 ? 13.921 -2.591 -8.069 1.00 91.44 107 ALA A N 1
ATOM 867 C CA . ALA A 1 107 ? 13.455 -3.901 -7.623 1.00 91.44 107 ALA A CA 1
ATOM 868 C C . ALA A 1 107 ? 13.873 -4.206 -6.177 1.00 91.44 107 ALA A C 1
ATOM 870 O O . ALA A 1 107 ? 13.036 -4.572 -5.355 1.00 91.44 107 ALA A O 1
ATOM 871 N N . SER A 1 108 ? 15.159 -4.038 -5.866 1.00 92.12 108 SER A N 1
ATOM 872 C CA . SER A 1 108 ? 15.737 -4.435 -4.577 1.00 92.12 108 SER A CA 1
ATOM 873 C C . SER A 1 108 ? 15.481 -3.448 -3.444 1.00 92.12 108 SER A C 1
ATOM 875 O O . SER A 1 108 ? 15.574 -3.827 -2.287 1.00 92.12 108 SER A O 1
ATOM 877 N N . GLN A 1 109 ? 15.165 -2.188 -3.741 1.00 94.62 109 GLN A N 1
ATOM 878 C CA . GLN A 1 109 ? 14.895 -1.195 -2.702 1.00 94.62 109 GLN A CA 1
ATOM 879 C C . GLN A 1 109 ? 13.455 -0.721 -2.759 1.00 94.62 109 GLN A C 1
ATOM 881 O O . GLN A 1 109 ? 12.710 -0.936 -1.808 1.00 94.62 109 GLN A O 1
ATOM 886 N N . TYR A 1 110 ? 13.035 -0.112 -3.869 1.00 97.25 110 TYR A N 1
ATOM 887 C CA . TYR A 1 110 ? 11.736 0.563 -3.903 1.00 97.25 110 TYR A CA 1
ATOM 888 C C . TYR A 1 110 ? 10.578 -0.424 -3.780 1.00 97.25 110 TYR A C 1
ATOM 890 O O . TYR A 1 110 ? 9.748 -0.278 -2.888 1.00 97.25 110 TYR A O 1
ATOM 898 N N . LEU A 1 111 ? 10.534 -1.453 -4.631 1.00 93.88 111 LEU A N 1
ATOM 899 C CA . LEU A 1 111 ? 9.479 -2.463 -4.571 1.00 93.88 111 LEU A CA 1
ATOM 900 C C . LEU A 1 111 ? 9.526 -3.240 -3.250 1.00 93.88 111 LEU A C 1
ATOM 902 O O . LEU A 1 111 ? 8.515 -3.322 -2.553 1.00 93.88 111 LEU A O 1
ATOM 906 N N . GLN A 1 112 ? 10.709 -3.745 -2.881 1.00 92.31 112 GLN A N 1
ATOM 907 C CA . GLN A 1 112 ? 10.882 -4.544 -1.669 1.00 92.31 112 GLN A CA 1
ATOM 908 C C . GLN A 1 112 ? 10.455 -3.785 -0.404 1.00 92.31 112 GLN A C 1
ATOM 910 O O . GLN A 1 112 ? 9.808 -4.362 0.469 1.00 92.31 112 GLN A O 1
ATOM 915 N N . GLN A 1 113 ? 10.785 -2.495 -0.292 1.00 92.94 113 GLN A N 1
ATOM 916 C CA . GLN A 1 113 ? 10.400 -1.685 0.860 1.00 92.94 113 GLN A CA 1
ATOM 917 C C . GLN A 1 113 ? 8.880 -1.527 0.964 1.00 92.94 113 GLN A C 1
ATOM 919 O O . GLN A 1 113 ? 8.333 -1.668 2.059 1.00 92.94 113 GLN A O 1
ATOM 924 N N . VAL A 1 114 ? 8.192 -1.261 -0.153 1.00 93.12 114 VAL A N 1
ATOM 925 C CA . VAL A 1 114 ? 6.727 -1.120 -0.156 1.00 93.12 114 VAL A CA 1
ATOM 926 C C . VAL A 1 114 ? 6.062 -2.436 0.240 1.00 93.12 114 VAL A C 1
ATOM 928 O O . VAL A 1 114 ? 5.202 -2.441 1.119 1.00 93.12 114 VAL A O 1
ATOM 931 N N . GLU A 1 115 ? 6.484 -3.555 -0.353 1.00 91.50 115 GLU A N 1
ATOM 932 C CA . GLU A 1 115 ? 5.931 -4.883 -0.059 1.00 91.50 115 GLU A CA 1
ATOM 933 C C . GLU A 1 115 ? 6.166 -5.293 1.403 1.00 91.50 115 GLU A C 1
ATOM 935 O O . GLU A 1 115 ? 5.262 -5.817 2.059 1.00 91.50 115 GLU A O 1
ATOM 940 N N . MET A 1 116 ? 7.356 -5.011 1.941 1.00 90.56 116 MET A N 1
ATOM 941 C CA . MET A 1 116 ? 7.704 -5.304 3.331 1.00 90.56 116 MET A CA 1
ATOM 942 C C . MET A 1 116 ? 6.869 -4.478 4.313 1.00 90.56 116 MET A C 1
ATOM 944 O O . MET A 1 116 ? 6.318 -5.028 5.268 1.00 90.56 116 MET A O 1
ATOM 948 N N . GLU A 1 117 ? 6.754 -3.168 4.088 1.00 92.62 117 GLU A N 1
ATOM 949 C CA . GLU A 1 117 ? 5.960 -2.289 4.949 1.00 92.62 117 GLU A CA 1
ATOM 950 C C . GLU A 1 117 ? 4.471 -2.637 4.876 1.00 92.62 117 GLU A C 1
ATOM 952 O O . GLU A 1 117 ? 3.820 -2.743 5.917 1.00 92.62 117 GLU A O 1
ATOM 957 N N . HIS A 1 118 ? 3.945 -2.907 3.678 1.00 92.06 118 HIS A N 1
ATOM 958 C CA . HIS A 1 118 ? 2.583 -3.406 3.497 1.00 92.06 118 HIS A CA 1
ATOM 959 C C . HIS A 1 118 ? 2.359 -4.713 4.274 1.00 92.06 118 HIS A C 1
ATOM 961 O O . HIS A 1 118 ? 1.415 -4.816 5.060 1.00 92.06 118 HIS A O 1
ATOM 967 N N . GLY A 1 119 ? 3.254 -5.696 4.124 1.00 86.12 119 GLY A N 1
ATOM 968 C CA . GLY A 1 119 ? 3.177 -6.974 4.836 1.00 86.12 119 GLY A CA 1
ATOM 969 C C . GLY A 1 119 ? 3.208 -6.812 6.358 1.00 86.12 119 GLY A C 1
ATOM 970 O O . GLY A 1 119 ? 2.402 -7.422 7.062 1.00 86.12 119 GLY A O 1
ATOM 971 N N . ARG A 1 120 ? 4.081 -5.936 6.870 1.00 89.44 120 ARG A N 1
ATOM 972 C CA . ARG A 1 120 ? 4.183 -5.616 8.301 1.00 89.44 120 ARG A CA 1
ATOM 973 C C . ARG A 1 120 ? 2.895 -4.981 8.829 1.00 89.44 120 ARG A C 1
ATOM 975 O O . ARG A 1 120 ? 2.390 -5.387 9.877 1.00 89.44 120 ARG A O 1
ATOM 982 N N . LEU A 1 121 ? 2.356 -4.000 8.107 1.00 92.56 121 LEU A N 1
ATOM 983 C CA . LEU A 1 121 ? 1.191 -3.212 8.522 1.00 92.56 121 LEU A CA 1
ATOM 984 C C . LEU A 1 121 ? -0.134 -3.960 8.336 1.00 92.56 121 LEU A C 1
ATOM 986 O O . LEU A 1 121 ? -1.087 -3.700 9.064 1.00 92.56 121 LEU A O 1
ATOM 990 N N . LYS A 1 122 ? -0.194 -4.974 7.468 1.00 88.38 122 LYS A N 1
ATOM 991 C CA . LYS A 1 122 ? -1.383 -5.830 7.323 1.00 88.38 122 LYS A CA 1
ATOM 992 C C . LYS A 1 122 ? -1.835 -6.456 8.651 1.00 88.38 122 LYS A C 1
ATOM 994 O O . LYS A 1 122 ? -3.032 -6.604 8.879 1.00 88.38 122 LYS A O 1
ATOM 999 N N . SER A 1 123 ? -0.903 -6.770 9.552 1.00 85.00 123 SER A N 1
ATOM 1000 C CA . SER A 1 123 ? -1.230 -7.285 10.890 1.00 85.00 123 SER A CA 1
ATOM 1001 C C . SER A 1 123 ? -2.063 -6.307 11.736 1.00 85.00 123 SER A C 1
ATOM 1003 O O . SER A 1 123 ? -2.942 -6.737 12.481 1.00 85.00 123 SER A O 1
ATOM 1005 N N . GLY A 1 124 ? -1.853 -4.995 11.575 1.00 86.62 124 GLY A N 1
ATOM 1006 C CA . GLY A 1 124 ? -2.615 -3.952 12.262 1.00 86.62 124 GLY A CA 1
ATOM 1007 C C . GLY A 1 124 ? -4.087 -3.921 11.858 1.00 86.62 124 GLY A C 1
ATOM 1008 O O . GLY A 1 124 ? -4.952 -3.745 12.714 1.00 86.62 124 GLY A O 1
ATOM 1009 N N . LEU A 1 125 ? -4.378 -4.186 10.580 1.00 84.56 125 LEU A N 1
ATOM 1010 C CA . LEU A 1 125 ? -5.749 -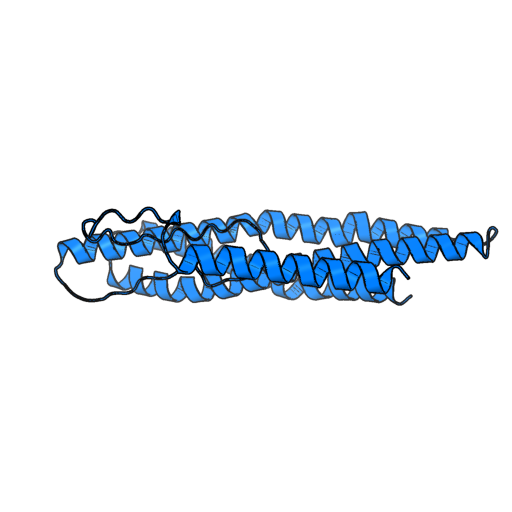4.315 10.087 1.00 84.56 125 LEU A CA 1
ATOM 1011 C C . LEU A 1 125 ? -6.472 -5.480 10.775 1.00 84.56 125 LEU A C 1
ATOM 1013 O O . LEU A 1 125 ? -7.570 -5.308 11.297 1.00 84.56 125 LEU A O 1
ATOM 1017 N N . THR A 1 126 ? -5.824 -6.644 10.857 1.00 81.75 126 THR A N 1
ATOM 1018 C CA . THR A 1 126 ? -6.384 -7.819 11.542 1.00 81.75 126 THR A CA 1
ATOM 1019 C C . THR A 1 126 ? -6.636 -7.556 13.030 1.00 81.75 126 THR A C 1
ATOM 1021 O O . THR A 1 126 ? -7.654 -7.991 13.571 1.00 81.75 126 THR A O 1
ATOM 1024 N N . LEU A 1 127 ? -5.740 -6.830 13.708 1.00 83.88 127 LEU A N 1
ATOM 1025 C CA . LEU A 1 127 ? -5.944 -6.426 15.104 1.00 83.88 127 LEU A CA 1
ATOM 1026 C C . LEU A 1 127 ? -7.182 -5.534 15.254 1.00 83.88 127 LEU A C 1
ATOM 1028 O O . LEU A 1 127 ? -8.013 -5.784 16.127 1.00 83.88 127 LEU A O 1
ATOM 1032 N N . LEU A 1 128 ? -7.330 -4.541 14.378 1.00 84.00 128 LEU A N 1
ATOM 1033 C CA . LEU A 1 128 ? -8.459 -3.615 14.380 1.00 84.00 128 LEU A CA 1
ATOM 1034 C C . LEU A 1 128 ? -9.797 -4.324 14.118 1.00 84.00 128 LEU A C 1
ATOM 1036 O O . LEU A 1 128 ? -10.765 -4.104 14.844 1.00 84.00 128 LEU A O 1
ATOM 1040 N N . GLU A 1 129 ? -9.849 -5.239 13.149 1.00 81.31 129 GLU A N 1
ATOM 1041 C CA . GLU A 1 129 ? -11.037 -6.058 12.867 1.00 81.31 129 GLU A CA 1
ATOM 1042 C C . GLU A 1 129 ? -11.434 -6.941 14.056 1.00 81.31 129 GLU A C 1
ATOM 1044 O O . GLU A 1 129 ? -12.610 -7.021 14.424 1.00 81.31 129 GLU A O 1
ATOM 1049 N N . ASN A 1 130 ? -10.455 -7.604 14.678 1.00 79.50 130 ASN A N 1
ATOM 1050 C CA . ASN A 1 130 ? -10.693 -8.459 15.838 1.00 79.50 130 ASN A CA 1
ATOM 1051 C C . ASN A 1 130 ? -11.161 -7.652 17.050 1.00 79.50 130 ASN A C 1
ATOM 1053 O O . ASN A 1 130 ? -12.050 -8.095 17.781 1.00 79.50 130 ASN A O 1
ATOM 1057 N N . MET A 1 131 ? -10.603 -6.459 17.245 1.00 82.56 131 MET A N 1
ATOM 1058 C CA . MET A 1 131 ? -11.033 -5.533 18.284 1.00 82.56 131 MET A CA 1
ATOM 1059 C C . MET A 1 131 ? -12.485 -5.096 18.069 1.00 82.56 131 MET A C 1
ATOM 1061 O O . MET A 1 131 ? -13.294 -5.230 18.985 1.00 82.56 131 MET A O 1
ATOM 1065 N N . ILE A 1 132 ? -12.842 -4.651 16.859 1.00 80.06 132 ILE A N 1
ATOM 1066 C CA . ILE A 1 132 ? -14.217 -4.261 16.502 1.00 80.06 132 ILE A CA 1
ATOM 1067 C C . ILE A 1 132 ? -15.187 -5.416 16.768 1.00 80.06 132 ILE A C 1
ATOM 1069 O O . ILE A 1 132 ? -16.203 -5.219 17.431 1.00 80.06 132 ILE A O 1
ATOM 1073 N N . ARG A 1 133 ? -14.845 -6.639 16.337 1.00 78.69 133 ARG A N 1
ATOM 1074 C CA . ARG A 1 133 ? -15.657 -7.844 16.586 1.00 78.69 133 ARG A CA 1
ATOM 1075 C C . ARG A 1 133 ? -15.824 -8.136 18.080 1.00 78.69 133 ARG A C 1
ATOM 1077 O O . ARG A 1 133 ? -16.905 -8.523 18.516 1.00 78.69 133 ARG A O 1
ATOM 1084 N N . THR A 1 134 ? -14.765 -7.950 18.865 1.00 79.88 134 THR A N 1
ATOM 1085 C CA . THR A 1 134 ? -14.778 -8.180 20.317 1.00 79.88 134 THR A CA 1
ATOM 1086 C C . THR A 1 134 ? -15.674 -7.171 21.028 1.00 79.88 134 THR A C 1
ATOM 1088 O O . THR A 1 134 ? -16.524 -7.561 21.826 1.00 79.88 134 THR A O 1
ATOM 1091 N N . VAL A 1 135 ? -15.526 -5.882 20.713 1.00 77.31 135 VAL A N 1
ATOM 1092 C CA . VAL A 1 135 ? -16.334 -4.809 21.307 1.00 77.31 135 VAL A CA 1
ATOM 1093 C C . VAL A 1 135 ? -17.804 -4.949 20.922 1.00 77.31 135 VAL A C 1
ATOM 1095 O O . VAL A 1 135 ? -18.674 -4.832 21.786 1.00 77.31 135 VAL A O 1
ATOM 1098 N N . ASP A 1 136 ? -18.093 -5.262 19.658 1.00 71.12 136 ASP A N 1
ATOM 1099 C CA . ASP A 1 136 ? -19.454 -5.545 19.198 1.00 71.12 136 ASP A CA 1
ATOM 1100 C C . ASP A 1 136 ? -20.067 -6.712 19.996 1.00 71.12 136 ASP A C 1
ATOM 1102 O O . ASP A 1 136 ? -21.127 -6.559 20.610 1.00 71.12 136 ASP A O 1
ATOM 1106 N N . GLY A 1 137 ? -19.339 -7.827 20.136 1.00 74.00 137 GLY A N 1
ATOM 1107 C CA . GLY A 1 137 ? -19.758 -8.976 20.946 1.00 74.00 137 GLY A CA 1
ATOM 1108 C C . GLY A 1 137 ? -19.996 -8.648 22.427 1.00 74.00 137 GLY A C 1
ATOM 1109 O O . GLY A 1 137 ? -21.003 -9.077 23.001 1.00 74.00 137 GLY A O 1
ATOM 1110 N N . MET A 1 138 ? -19.127 -7.841 23.048 1.00 73.25 138 MET A N 1
ATOM 1111 C CA . MET A 1 138 ? -19.329 -7.349 24.417 1.00 73.25 138 MET A CA 1
ATOM 1112 C C . MET A 1 138 ? -20.622 -6.532 24.508 1.00 73.25 138 MET A C 1
ATOM 1114 O O . MET A 1 138 ? -21.483 -6.818 25.341 1.00 73.25 138 MET A O 1
ATOM 1118 N N . THR A 1 139 ? -20.813 -5.554 23.618 1.00 69.62 139 THR A N 1
ATOM 1119 C CA . THR A 1 139 ? -21.987 -4.670 23.666 1.00 69.62 139 THR A CA 1
ATOM 1120 C C . THR A 1 139 ? -23.302 -5.419 23.425 1.00 69.62 139 THR A C 1
ATOM 1122 O O . THR A 1 139 ? -24.303 -5.077 24.058 1.00 69.62 139 THR A O 1
ATOM 1125 N N . GLN A 1 140 ? -23.313 -6.458 22.580 1.00 66.06 140 GLN A N 1
ATOM 1126 C CA . GLN A 1 140 ? -24.474 -7.328 22.353 1.00 66.06 140 GLN A CA 1
ATOM 1127 C C . GLN A 1 140 ? -24.767 -8.231 23.558 1.00 66.06 140 GLN A C 1
ATOM 1129 O O . GLN A 1 140 ? -25.928 -8.385 23.947 1.00 66.06 140 GLN A O 1
ATOM 1134 N N . THR A 1 141 ? -23.734 -8.782 24.201 1.00 59.66 141 THR A N 1
ATOM 1135 C CA . THR A 1 141 ? -23.889 -9.620 25.404 1.00 59.66 141 THR A CA 1
ATOM 1136 C C . THR A 1 141 ? -24.547 -8.832 26.541 1.00 59.66 141 THR A C 1
ATOM 1138 O O . THR A 1 141 ? -25.546 -9.280 27.106 1.00 59.66 141 THR A O 1
ATOM 1141 N N . TYR A 1 142 ? -24.078 -7.609 26.814 1.00 57.72 142 TYR A N 1
ATOM 1142 C CA . TYR A 1 142 ? -24.679 -6.745 27.838 1.00 57.72 142 TYR A CA 1
ATOM 1143 C C . TYR A 1 142 ? -26.097 -6.268 27.476 1.00 57.72 142 TYR A C 1
ATOM 1145 O O . TYR A 1 142 ? -26.941 -6.115 28.356 1.00 57.72 142 TYR A O 1
ATOM 1153 N N . GLN A 1 143 ? -26.405 -6.074 26.190 1.00 53.16 143 GLN A N 1
ATOM 1154 C CA . GLN A 1 143 ? -27.769 -5.752 25.739 1.00 53.16 143 GLN A CA 1
ATOM 1155 C C . GLN A 1 143 ? -28.736 -6.931 25.888 1.00 53.16 143 GLN A C 1
ATOM 1157 O O . GLN A 1 143 ? -29.911 -6.724 26.189 1.00 53.16 143 GLN A O 1
ATOM 1162 N N . THR A 1 144 ? -28.247 -8.163 25.724 1.00 52.53 144 THR A N 1
ATOM 1163 C CA . THR A 1 144 ? -29.048 -9.380 25.933 1.00 52.53 144 THR A CA 1
ATOM 1164 C C . THR A 1 144 ? -29.392 -9.563 27.417 1.00 52.53 144 THR A C 1
ATOM 1166 O O . THR A 1 144 ? -30.477 -10.039 27.734 1.00 52.53 144 THR A O 1
ATOM 1169 N N . GLN A 1 145 ? -28.524 -9.097 28.326 1.00 52.00 145 GLN A N 1
ATOM 1170 C CA . GLN A 1 145 ? -28.791 -9.054 29.772 1.00 52.00 145 GLN A CA 1
ATOM 1171 C C . GLN A 1 145 ? -29.688 -7.874 30.212 1.00 52.00 145 GLN A C 1
ATOM 1173 O O . GLN A 1 145 ? -30.342 -7.977 31.243 1.00 52.00 145 GLN A O 1
ATOM 1178 N N . SER A 1 146 ? -29.749 -6.774 29.446 1.00 46.66 146 SER A N 1
ATOM 1179 C CA . SER A 1 146 ? -30.411 -5.509 29.842 1.00 46.66 146 SER A CA 1
ATOM 1180 C C . SER A 1 146 ? -31.801 -5.256 29.212 1.00 46.66 146 SER A C 1
ATOM 1182 O O . SER A 1 146 ? -32.504 -4.335 29.606 1.00 46.66 146 SER A O 1
ATOM 1184 N N . ASN A 1 147 ? -32.267 -6.122 28.304 1.00 37.34 147 ASN A N 1
ATOM 1185 C CA . ASN A 1 147 ? -33.580 -6.059 27.637 1.00 37.34 147 ASN A CA 1
ATOM 1186 C C . ASN A 1 147 ? -33.783 -4.868 26.659 1.00 37.34 147 ASN A C 1
ATOM 1188 O O . ASN A 1 147 ? -33.992 -3.724 27.038 1.00 37.34 147 ASN A O 1
ATOM 1192 N N . ARG A 1 148 ? -33.846 -5.243 25.371 1.00 50.97 148 ARG A N 1
ATOM 1193 C CA . ARG A 1 148 ? -34.469 -4.595 24.193 1.00 50.97 148 ARG A CA 1
ATOM 1194 C C . ARG A 1 148 ? -33.979 -3.212 23.706 1.00 50.97 148 ARG A C 1
ATOM 1196 O O . ARG A 1 148 ? -34.138 -2.176 24.333 1.00 50.97 148 ARG A O 1
ATOM 1203 N N . SER A 1 149 ? -33.618 -3.245 22.416 1.00 41.72 149 SER A N 1
ATOM 1204 C CA . SER A 1 149 ? -33.481 -2.164 21.423 1.00 41.72 149 SER A CA 1
ATOM 1205 C C . SER A 1 149 ? -32.139 -1.421 21.348 1.00 41.72 149 SER A C 1
ATOM 1207 O O . SER A 1 149 ? -31.911 -0.402 21.985 1.00 41.72 149 SER A O 1
ATOM 1209 N N . LEU A 1 150 ? -31.257 -1.915 20.472 1.00 42.94 150 LEU A N 1
ATOM 1210 C CA . LEU A 1 150 ? -30.691 -1.137 19.359 1.00 42.94 150 LEU A CA 1
ATOM 1211 C C . LEU A 1 150 ? -29.901 -2.084 18.444 1.00 42.94 150 LEU A C 1
ATOM 1213 O O . LEU A 1 150 ? -28.839 -2.583 18.799 1.00 42.94 150 LEU A O 1
ATOM 1217 N N . HIS A 1 151 ? -30.457 -2.367 17.265 1.00 39.91 151 HIS A N 1
ATOM 1218 C CA . HIS A 1 151 ? -29.808 -3.168 16.231 1.00 39.91 151 HIS A CA 1
ATOM 1219 C C . HIS A 1 151 ? -28.716 -2.342 15.540 1.00 39.91 151 HIS A C 1
ATOM 1221 O O . HIS A 1 151 ? -28.997 -1.627 14.583 1.00 39.91 151 HIS A O 1
ATOM 1227 N N . GLN A 1 152 ? -27.474 -2.452 16.004 1.00 45.88 152 GLN A N 1
ATOM 1228 C CA . GLN A 1 152 ? -26.302 -2.018 15.243 1.00 45.88 152 GLN A CA 1
ATOM 1229 C C . GLN A 1 152 ? -25.492 -3.255 14.867 1.00 45.88 152 GLN A C 1
ATOM 1231 O O . GLN A 1 152 ? -24.625 -3.698 15.605 1.00 45.88 152 GLN A O 1
ATOM 1236 N N . SER A 1 153 ? -25.824 -3.851 13.722 1.00 41.50 153 SER A N 1
ATOM 1237 C CA . SER A 1 153 ? -24.973 -4.857 13.091 1.00 41.50 153 SER A CA 1
ATOM 1238 C C . SER A 1 153 ? -23.965 -4.128 12.218 1.00 41.50 153 SER A C 1
ATOM 1240 O O . SER A 1 153 ? -24.329 -3.567 11.185 1.00 41.50 153 SER A O 1
ATOM 1242 N N . ILE A 1 154 ? -22.701 -4.121 12.630 1.00 47.75 154 ILE A N 1
ATOM 1243 C CA . ILE A 1 154 ? -21.622 -3.636 11.777 1.00 47.75 154 ILE A CA 1
ATOM 1244 C C . ILE A 1 154 ? -21.308 -4.756 10.793 1.00 47.75 154 ILE A C 1
ATOM 1246 O O . ILE A 1 154 ? -20.627 -5.730 11.112 1.00 47.75 154 ILE A O 1
ATOM 1250 N N . ALA A 1 155 ? -21.827 -4.626 9.576 1.00 42.75 155 ALA A N 1
ATOM 1251 C CA . ALA A 1 155 ? -21.341 -5.422 8.468 1.00 42.75 155 ALA A CA 1
ATOM 1252 C C . ALA A 1 155 ? -19.895 -4.986 8.176 1.00 42.75 155 ALA A C 1
ATOM 1254 O O . ALA A 1 155 ? -19.664 -3.950 7.557 1.00 42.75 155 ALA A O 1
ATOM 1255 N N . LEU A 1 156 ? -18.920 -5.798 8.598 1.00 46.41 156 LEU A N 1
ATOM 1256 C CA . LEU A 1 156 ? -17.512 -5.767 8.161 1.00 46.41 156 LEU A CA 1
ATOM 1257 C C . LEU A 1 156 ? -17.389 -6.156 6.667 1.00 46.41 156 LEU A C 1
ATOM 1259 O O . LEU A 1 156 ? -16.547 -6.953 6.277 1.00 46.41 156 LEU A O 1
ATOM 1263 N N . ALA A 1 157 ? -18.281 -5.641 5.821 1.00 40.44 157 ALA A N 1
ATOM 1264 C CA . ALA A 1 157 ? -18.348 -5.910 4.386 1.00 40.44 157 ALA A CA 1
ATOM 1265 C C . ALA A 1 157 ? -17.733 -4.769 3.550 1.00 40.44 157 ALA A C 1
ATOM 1267 O O . ALA A 1 157 ? -17.852 -4.760 2.330 1.00 40.44 157 ALA A O 1
ATOM 1268 N N . GLY A 1 158 ? -17.123 -3.774 4.200 1.00 38.41 158 GLY A N 1
ATOM 1269 C CA . GLY A 1 158 ? -17.031 -2.425 3.646 1.00 38.41 158 GLY A CA 1
ATOM 1270 C C . GLY A 1 158 ? -15.655 -1.902 3.261 1.00 38.41 158 GLY A C 1
ATOM 1271 O O . GLY A 1 158 ? -15.577 -0.713 2.979 1.00 38.41 158 GLY A O 1
ATOM 1272 N N . VAL A 1 159 ? -14.585 -2.703 3.232 1.00 42.09 159 VAL A N 1
ATOM 1273 C CA . VAL A 1 159 ? -13.327 -2.214 2.645 1.00 42.09 159 VAL A CA 1
ATOM 1274 C C . VAL A 1 159 ? -12.871 -3.131 1.527 1.00 42.09 159 VAL A C 1
ATOM 1276 O O . VAL A 1 159 ? -12.103 -4.068 1.716 1.00 42.09 159 VAL A O 1
ATOM 1279 N N . GLY A 1 160 ? -13.416 -2.854 0.341 1.00 41.06 160 GLY A N 1
ATOM 1280 C CA . GLY A 1 160 ? -12.987 -3.428 -0.927 1.00 41.06 160 GLY A CA 1
ATOM 1281 C C . GLY A 1 160 ? -11.576 -2.970 -1.268 1.00 41.06 160 GLY A C 1
ATOM 1282 O O . GLY A 1 160 ? -11.382 -2.059 -2.066 1.00 41.06 160 GLY A O 1
ATOM 1283 N N . VAL A 1 161 ? -10.592 -3.603 -0.647 1.00 43.38 161 VAL A N 1
ATOM 1284 C CA . VAL A 1 161 ? -9.185 -3.475 -1.000 1.00 43.38 161 VAL A CA 1
ATOM 1285 C C . VAL A 1 161 ? -8.700 -4.861 -1.381 1.00 43.38 161 VAL A C 1
ATOM 1287 O O . VAL A 1 161 ? -9.093 -5.852 -0.776 1.00 43.38 161 VAL A O 1
ATOM 1290 N N . ALA A 1 162 ? -7.884 -4.932 -2.429 1.00 42.75 162 ALA A N 1
ATOM 1291 C CA . ALA A 1 162 ? -7.405 -6.147 -3.082 1.00 42.75 162 ALA A CA 1
ATOM 1292 C C . ALA A 1 162 ? -6.532 -7.072 -2.199 1.00 42.75 162 ALA A C 1
ATOM 1294 O O . ALA A 1 162 ? -5.827 -7.941 -2.706 1.00 42.75 162 ALA A O 1
ATOM 1295 N N . THR A 1 163 ? -6.600 -6.960 -0.873 1.00 42.25 163 THR A N 1
ATOM 1296 C CA . THR A 1 163 ? -6.115 -7.974 0.055 1.00 42.25 163 THR A CA 1
ATOM 1297 C C . THR A 1 163 ? -7.120 -9.127 0.068 1.00 42.25 163 THR A C 1
ATOM 1299 O O . THR A 1 163 ? -8.106 -9.133 0.794 1.00 42.25 163 THR A O 1
ATOM 1302 N N . SER A 1 164 ? -6.851 -10.117 -0.778 1.00 33.94 164 SER A N 1
ATOM 1303 C CA . SER A 1 164 ? -7.613 -11.335 -1.101 1.00 33.94 164 SER A CA 1
ATOM 1304 C C . SER A 1 164 ? -8.066 -12.253 0.058 1.00 33.94 164 SER A C 1
ATOM 1306 O O . SER A 1 164 ? -8.281 -13.444 -0.153 1.00 33.94 164 SER A O 1
ATOM 1308 N N . SER A 1 165 ? -8.235 -11.773 1.290 1.00 32.12 165 SER A N 1
ATOM 1309 C CA . SER A 1 165 ? -8.471 -12.641 2.444 1.00 32.12 165 SER A CA 1
ATOM 1310 C C . SER A 1 165 ? -9.258 -11.986 3.584 1.00 32.12 165 SER A C 1
ATOM 1312 O O . SER A 1 165 ? -8.829 -12.070 4.733 1.00 32.12 165 SER A O 1
ATOM 1314 N N . ILE A 1 166 ? -10.405 -11.363 3.305 1.00 34.47 166 ILE A N 1
ATOM 1315 C CA . ILE A 1 166 ? -11.408 -11.097 4.349 1.00 34.47 166 ILE A CA 1
ATOM 1316 C C . ILE A 1 166 ? -12.693 -11.822 3.954 1.00 34.47 166 ILE A C 1
ATOM 1318 O O . ILE A 1 166 ? -13.520 -11.337 3.186 1.00 34.47 166 ILE A O 1
ATOM 1322 N N . THR A 1 167 ? -12.831 -13.050 4.446 1.00 27.22 167 THR A N 1
ATOM 1323 C CA . THR A 1 167 ? -14.080 -13.811 4.398 1.00 27.22 167 THR A CA 1
ATOM 1324 C C . THR A 1 167 ? -15.153 -13.067 5.185 1.00 27.22 167 THR A C 1
ATOM 1326 O O . THR A 1 167 ? -15.034 -12.897 6.399 1.00 27.22 167 THR A O 1
ATOM 1329 N N . ALA A 1 168 ? -16.218 -12.650 4.502 1.00 31.23 168 ALA A N 1
ATOM 1330 C CA . ALA A 1 168 ? -17.422 -12.146 5.142 1.00 31.23 168 ALA A CA 1
ATOM 1331 C C . ALA A 1 168 ? -18.108 -13.290 5.904 1.00 31.23 168 ALA A C 1
ATOM 1333 O O . ALA A 1 168 ? -18.791 -14.125 5.309 1.00 31.23 168 ALA A O 1
ATOM 1334 N N . THR A 1 169 ? -17.947 -13.345 7.225 1.00 31.44 169 THR A N 1
ATOM 1335 C CA . THR A 1 169 ? -18.795 -14.205 8.055 1.00 31.44 169 THR A CA 1
ATOM 1336 C C . THR A 1 169 ? -20.145 -13.518 8.203 1.00 31.44 169 THR A C 1
ATOM 1338 O O . THR A 1 169 ? -20.350 -12.697 9.097 1.00 31.44 169 THR A O 1
ATOM 1341 N N . VAL A 1 170 ? -21.079 -13.834 7.307 1.00 30.77 170 VAL A N 1
ATOM 1342 C CA . VAL A 1 170 ? -22.489 -13.501 7.509 1.00 30.77 170 VAL A CA 1
ATOM 1343 C C . VAL A 1 170 ? -22.986 -14.398 8.639 1.00 30.77 170 VAL A C 1
ATOM 1345 O O . VAL A 1 170 ? -23.331 -15.557 8.420 1.00 30.77 170 VAL A O 1
ATOM 1348 N N . LEU A 1 171 ? -23.002 -13.885 9.870 1.00 30.80 171 LEU A N 1
ATOM 1349 C CA . LEU A 1 171 ? -23.818 -14.471 10.929 1.00 30.80 171 LEU A CA 1
ATOM 1350 C C . LEU A 1 171 ? -25.280 -14.209 10.562 1.00 30.80 171 LEU A C 1
ATOM 1352 O O . LEU A 1 171 ? -25.890 -13.226 10.981 1.00 30.80 171 LEU A O 1
ATOM 1356 N N . VAL A 1 172 ? -25.833 -15.094 9.732 1.00 31.12 172 VAL A N 1
ATOM 1357 C CA . VAL A 1 172 ? -27.276 -15.275 9.626 1.00 31.12 172 VAL A CA 1
ATOM 1358 C C . VAL A 1 172 ? -27.733 -15.611 11.038 1.00 31.12 172 VAL A C 1
ATOM 1360 O O . VAL A 1 172 ? -27.429 -16.687 11.553 1.00 31.12 172 VAL A O 1
ATOM 1363 N N . LYS A 1 173 ? -28.428 -14.672 11.691 1.00 29.64 173 LYS A N 1
ATOM 1364 C CA . LYS A 1 173 ? -29.280 -15.012 12.828 1.00 29.64 173 LYS A CA 1
ATOM 1365 C C . LYS A 1 173 ? -30.151 -16.156 12.340 1.00 29.64 173 LYS A C 1
ATOM 1367 O O . LYS A 1 173 ? -30.978 -15.946 11.458 1.00 29.64 173 LYS A O 1
ATOM 1372 N N . GLN A 1 174 ? -29.907 -17.355 12.857 1.00 32.09 174 GLN A N 1
ATOM 1373 C CA . GLN A 1 174 ? -30.782 -18.490 12.641 1.00 32.09 174 GLN A CA 1
ATOM 1374 C C . GLN A 1 174 ? -32.149 -18.094 13.207 1.00 32.09 174 GLN A C 1
ATOM 1376 O O . GLN A 1 174 ? -32.417 -18.238 14.397 1.00 32.09 174 GLN A O 1
ATOM 1381 N N . GLN A 1 175 ? -33.015 -17.550 12.349 1.00 35.56 175 GLN A N 1
ATOM 1382 C CA . GLN A 1 175 ? -34.419 -17.901 12.434 1.00 35.56 175 GLN A CA 1
ATOM 1383 C C . GLN A 1 175 ? -34.463 -19.434 12.386 1.00 35.56 175 GLN A C 1
ATOM 1385 O O . GLN A 1 175 ? -33.716 -20.027 11.597 1.00 35.56 175 GLN A O 1
ATOM 1390 N N . PRO A 1 176 ? -35.249 -20.086 13.260 1.00 36.72 176 PRO A N 1
ATOM 1391 C CA . PRO A 1 176 ? -35.394 -21.535 13.205 1.00 36.72 176 PRO A CA 1
ATOM 1392 C C . PRO A 1 176 ? -35.771 -21.918 11.765 1.00 36.72 176 PRO A C 1
ATOM 1394 O O . PRO A 1 176 ? -36.518 -21.171 11.130 1.00 36.72 176 PRO A O 1
ATOM 1397 N N . PRO A 1 177 ? -35.195 -22.999 11.212 1.00 38.44 177 PRO A N 1
ATOM 1398 C CA . PRO A 1 177 ? -35.215 -23.243 9.778 1.00 38.44 177 PRO A CA 1
ATOM 1399 C C . PRO A 1 177 ? -36.656 -23.357 9.285 1.00 38.44 177 PRO A C 1
ATOM 1401 O O . PRO A 1 177 ? -37.378 -24.281 9.660 1.00 38.44 177 PRO A O 1
ATOM 1404 N N . GLU A 1 178 ? -37.065 -22.426 8.426 1.00 47.94 178 GLU A N 1
ATOM 1405 C CA . GLU A 1 178 ? -38.295 -22.568 7.665 1.00 47.94 178 GLU A CA 1
ATOM 1406 C C . GLU A 1 178 ? -37.971 -23.337 6.380 1.00 47.94 178 GLU A C 1
ATOM 1408 O O . GLU A 1 178 ? -37.433 -22.796 5.422 1.00 47.94 178 GLU A O 1
ATOM 1413 N N . ASN A 1 179 ? -38.281 -24.632 6.443 1.00 49.19 179 ASN A N 1
ATOM 1414 C CA . ASN A 1 179 ? -38.442 -25.609 5.366 1.00 49.19 179 ASN A CA 1
ATOM 1415 C C . ASN A 1 179 ? -37.241 -25.897 4.427 1.00 49.19 179 ASN A C 1
ATOM 1417 O O . ASN A 1 179 ? -36.627 -25.027 3.817 1.00 49.19 179 ASN A O 1
ATOM 1421 N N . ASN A 1 180 ? -36.936 -27.189 4.275 1.00 50.50 180 ASN A N 1
ATOM 1422 C CA . ASN A 1 180 ? -35.776 -27.731 3.561 1.00 50.50 180 ASN A CA 1
ATOM 1423 C C . ASN A 1 180 ? -35.837 -27.498 2.040 1.00 50.50 180 ASN A C 1
ATOM 1425 O O . ASN A 1 180 ? -36.181 -28.406 1.284 1.00 50.50 180 ASN A O 1
ATOM 1429 N N . THR A 1 181 ? -35.412 -26.333 1.557 1.00 54.88 181 THR A N 1
ATOM 1430 C CA . THR A 1 181 ? -34.969 -26.198 0.162 1.00 54.88 181 THR A CA 1
ATOM 1431 C C . THR A 1 181 ? -33.449 -26.162 0.117 1.00 54.88 181 THR A C 1
ATOM 1433 O O . THR A 1 181 ? -32.820 -25.204 0.566 1.00 54.88 181 THR A O 1
ATOM 1436 N N . ILE A 1 182 ? -32.849 -27.227 -0.420 1.00 54.84 182 ILE A N 1
ATOM 1437 C CA . ILE A 1 182 ? -31.409 -27.320 -0.680 1.00 54.84 182 ILE A CA 1
ATOM 1438 C C . ILE A 1 182 ? -31.011 -26.123 -1.556 1.00 54.84 182 ILE A C 1
ATOM 1440 O O . ILE A 1 182 ? -31.629 -25.894 -2.590 1.00 54.84 182 ILE A O 1
ATOM 1444 N N . PHE A 1 183 ? -29.980 -25.368 -1.163 1.00 54.06 183 PHE A N 1
ATOM 1445 C CA . PHE A 1 183 ? -29.524 -24.123 -1.813 1.00 54.06 183 PHE A CA 1
ATOM 1446 C C . PHE A 1 183 ? -29.380 -24.217 -3.349 1.00 54.06 183 PHE A C 1
ATOM 1448 O O . PHE A 1 183 ? -29.675 -23.260 -4.067 1.00 54.06 183 PHE A O 1
ATOM 1455 N N . MET A 1 184 ? -29.017 -25.401 -3.856 1.00 54.81 184 MET A N 1
ATOM 1456 C CA . MET A 1 184 ? -28.905 -25.714 -5.289 1.00 54.81 184 MET A CA 1
ATOM 1457 C C . MET A 1 184 ? -30.243 -25.672 -6.056 1.00 54.81 184 MET A C 1
ATOM 1459 O O . MET A 1 184 ? -30.238 -25.654 -7.281 1.00 54.81 184 MET A O 1
ATOM 1463 N N . MET A 1 185 ? -31.383 -25.660 -5.359 1.00 55.91 185 MET A N 1
ATOM 1464 C CA . MET A 1 185 ? -32.733 -25.585 -5.935 1.00 55.91 185 MET A CA 1
ATOM 1465 C C . MET A 1 185 ? -33.329 -24.172 -5.891 1.00 55.91 185 MET A C 1
ATOM 1467 O O . MET A 1 185 ? -34.491 -23.977 -6.245 1.00 55.91 185 MET A O 1
ATOM 1471 N N . THR A 1 186 ? -32.559 -23.169 -5.462 1.00 74.31 186 THR A N 1
ATOM 1472 C CA . THR A 1 186 ? -33.031 -21.782 -5.467 1.00 74.31 186 THR A CA 1
ATOM 1473 C C . THR A 1 186 ? -32.937 -21.173 -6.875 1.00 74.31 186 THR A C 1
ATOM 1475 O O . THR A 1 186 ? -31.957 -21.409 -7.588 1.00 74.31 186 THR A O 1
ATOM 1478 N N . PRO A 1 187 ? -33.894 -20.319 -7.284 1.00 69.00 187 PRO A N 1
ATOM 1479 C CA . PRO A 1 187 ? -33.810 -19.589 -8.551 1.00 69.00 187 PRO A CA 1
ATOM 1480 C C . PRO A 1 187 ? -32.532 -18.745 -8.670 1.00 69.00 187 PRO A C 1
ATOM 1482 O O . PRO A 1 187 ? -31.974 -18.607 -9.754 1.00 69.00 187 PRO A O 1
ATOM 1485 N N . ALA A 1 188 ? -32.033 -18.215 -7.549 1.00 71.56 188 ALA A N 1
ATOM 1486 C CA . ALA A 1 188 ? -30.804 -17.426 -7.496 1.00 71.56 188 ALA A CA 1
ATOM 1487 C C . ALA A 1 188 ? -29.562 -18.235 -7.914 1.00 71.56 188 ALA A C 1
ATOM 1489 O O . ALA A 1 188 ? -28.714 -17.726 -8.649 1.00 71.56 188 ALA A O 1
ATOM 1490 N N . PHE A 1 189 ? -29.476 -19.509 -7.513 1.00 74.75 189 PHE A N 1
ATOM 1491 C CA . PHE A 1 189 ? -28.395 -20.395 -7.944 1.00 74.75 189 PHE A CA 1
ATOM 1492 C C . PHE A 1 189 ? -28.428 -20.624 -9.465 1.00 74.75 189 PHE A C 1
ATOM 1494 O O . PHE A 1 189 ? -27.398 -20.490 -10.130 1.00 74.75 189 PHE A O 1
ATOM 1501 N N . ALA A 1 190 ? -29.612 -20.854 -10.043 1.00 73.31 190 ALA A N 1
ATOM 1502 C CA . ALA A 1 190 ? -29.778 -21.001 -11.492 1.00 73.31 190 ALA A CA 1
ATOM 1503 C C . ALA A 1 190 ? -29.359 -19.736 -12.269 1.00 73.31 190 ALA A C 1
ATOM 1505 O O . ALA A 1 190 ? -28.641 -19.832 -13.267 1.00 73.31 190 ALA A O 1
ATOM 1506 N N . TRP A 1 191 ? -29.722 -18.545 -11.778 1.00 71.81 191 TRP A N 1
ATOM 1507 C CA . TRP A 1 191 ? -29.283 -17.274 -12.369 1.00 71.81 191 TRP A CA 1
ATOM 1508 C C . TRP A 1 191 ? -27.761 -17.083 -12.310 1.00 71.81 191 TRP A C 1
ATOM 1510 O O . TRP A 1 191 ? -27.171 -16.518 -13.236 1.00 71.81 191 TRP A O 1
ATOM 1520 N N . SER A 1 192 ? -27.099 -17.587 -11.266 1.00 74.62 192 SER A N 1
ATOM 1521 C CA . SER A 1 192 ? -25.640 -17.477 -11.133 1.00 74.62 192 SER A CA 1
ATOM 1522 C C . SER A 1 192 ? -24.880 -18.346 -12.148 1.00 74.62 192 SER A C 1
ATOM 1524 O O . SER A 1 192 ? -23.918 -17.886 -12.762 1.00 74.62 192 SER A O 1
ATOM 1526 N N . ILE A 1 193 ? -25.363 -19.564 -12.419 1.00 79.50 193 ILE A N 1
ATOM 1527 C CA . ILE A 1 193 ? -24.789 -20.436 -13.453 1.00 79.50 193 ILE A CA 1
ATOM 1528 C C . ILE A 1 193 ? -25.023 -19.838 -14.842 1.00 79.50 193 ILE A C 1
ATOM 1530 O O . ILE A 1 193 ? -24.108 -19.817 -15.666 1.00 79.50 193 ILE A O 1
ATOM 1534 N N . LEU A 1 194 ? -26.223 -19.308 -15.096 1.00 78.31 194 LEU A N 1
ATOM 1535 C CA . LEU A 1 194 ? -26.564 -18.717 -16.389 1.00 78.31 194 LEU A CA 1
ATOM 1536 C C . LEU A 1 194 ? -25.673 -17.508 -16.709 1.00 78.31 194 LEU A C 1
ATOM 1538 O O . LEU A 1 194 ? -25.135 -17.407 -17.810 1.00 78.31 194 LEU A O 1
ATOM 1542 N N . THR A 1 195 ? -25.470 -16.609 -15.743 1.00 77.62 195 THR A N 1
ATOM 1543 C CA . THR A 1 195 ? -24.632 -15.415 -15.945 1.00 77.62 195 THR A CA 1
ATOM 1544 C C . THR A 1 195 ? -23.158 -15.774 -16.140 1.00 77.62 195 THR A C 1
ATOM 1546 O O . THR A 1 195 ? -22.519 -15.228 -17.042 1.00 77.62 195 THR A O 1
ATOM 1549 N N . GLY A 1 196 ? -22.630 -16.748 -15.390 1.00 75.69 196 GLY A N 1
ATOM 1550 C CA . GLY A 1 196 ? -21.268 -17.258 -15.585 1.00 75.69 196 GLY A CA 1
ATOM 1551 C C . GLY A 1 196 ? -21.060 -17.934 -16.947 1.00 75.69 196 GLY A C 1
ATOM 1552 O O . GLY A 1 196 ? -20.047 -17.707 -17.616 1.00 75.69 196 GLY A O 1
ATOM 1553 N N . ALA A 1 197 ? -22.041 -18.713 -17.409 1.00 80.38 197 ALA A N 1
ATOM 1554 C CA . ALA A 1 197 ? -22.007 -19.337 -18.730 1.00 80.38 197 ALA A CA 1
ATOM 1555 C C . ALA A 1 197 ? -22.039 -18.291 -19.857 1.00 80.38 197 ALA A C 1
ATOM 1557 O O . ALA A 1 197 ? -21.288 -18.404 -20.821 1.00 80.38 197 ALA A O 1
ATOM 1558 N N . ILE A 1 198 ? -22.841 -17.230 -19.722 1.00 83.12 198 ILE A N 1
ATOM 1559 C CA . ILE A 1 198 ? -22.904 -16.149 -20.718 1.00 83.12 198 ILE A CA 1
ATOM 1560 C C . ILE A 1 198 ? -21.586 -15.367 -20.756 1.00 83.12 198 ILE A C 1
ATOM 1562 O O . ILE A 1 198 ? -21.045 -15.133 -21.836 1.00 83.12 198 ILE A O 1
ATOM 1566 N N . ALA A 1 199 ? -21.025 -15.008 -19.598 1.00 82.88 199 ALA A N 1
ATOM 1567 C CA . ALA A 1 199 ? -19.766 -14.266 -19.525 1.00 82.88 199 ALA A CA 1
ATOM 1568 C C . ALA A 1 199 ? -18.594 -15.044 -20.150 1.00 82.88 199 ALA A C 1
ATOM 1570 O O . ALA A 1 199 ? -17.789 -14.473 -20.888 1.00 82.88 199 ALA A O 1
ATOM 1571 N N . THR A 1 200 ? -18.522 -16.358 -19.912 1.00 85.31 200 THR A N 1
ATOM 1572 C CA . THR A 1 200 ? -17.488 -17.222 -20.506 1.00 85.31 200 THR A CA 1
ATOM 1573 C C . THR A 1 200 ? -17.657 -17.372 -22.019 1.00 85.31 200 THR A C 1
ATOM 1575 O O . THR A 1 200 ? -16.664 -17.321 -22.747 1.00 85.31 200 THR A O 1
ATOM 1578 N N . LEU A 1 201 ? -18.894 -17.465 -22.516 1.00 85.88 201 LEU A N 1
ATOM 1579 C CA . LEU A 1 201 ? -19.191 -17.510 -23.951 1.00 85.88 201 LEU A CA 1
ATOM 1580 C C . LEU A 1 201 ? -18.817 -16.197 -24.652 1.00 85.88 201 LEU A C 1
ATOM 1582 O O . LEU A 1 201 ? -18.177 -16.220 -25.704 1.00 85.88 201 LEU A O 1
ATOM 1586 N N . VAL A 1 202 ? -19.142 -15.053 -24.043 1.00 88.81 202 VAL A N 1
ATOM 1587 C CA . VAL A 1 202 ? -18.768 -13.721 -24.546 1.00 88.81 202 VAL A CA 1
ATOM 1588 C C . VAL A 1 202 ? -17.247 -13.563 -24.574 1.00 88.81 202 VAL A C 1
ATOM 1590 O O . VAL A 1 202 ? -16.693 -13.178 -25.603 1.00 88.81 202 VAL A O 1
ATOM 1593 N N . MET A 1 203 ? -16.555 -13.932 -23.493 1.00 84.94 203 MET A N 1
ATOM 1594 C CA . MET A 1 203 ? -15.092 -13.881 -23.419 1.00 84.94 203 MET A CA 1
ATOM 1595 C C . MET A 1 203 ? -14.437 -14.765 -24.491 1.00 84.94 203 MET A C 1
ATOM 1597 O O . MET A 1 203 ? -13.478 -14.353 -25.143 1.00 84.94 203 MET A O 1
ATOM 1601 N N . TRP A 1 204 ? -14.971 -15.966 -24.723 1.00 89.44 204 TRP A N 1
ATOM 1602 C CA . TRP A 1 204 ? -14.466 -16.874 -25.750 1.00 89.44 204 TRP A CA 1
ATOM 1603 C C . TRP A 1 204 ? -14.671 -16.331 -27.171 1.00 89.44 204 TRP A C 1
ATOM 1605 O O . TRP A 1 204 ? -13.757 -16.411 -27.994 1.00 89.44 204 TRP A O 1
ATOM 1615 N N . ILE A 1 205 ? -15.829 -15.725 -27.456 1.00 88.12 205 ILE A N 1
ATOM 1616 C CA . ILE A 1 205 ? -16.111 -15.077 -28.747 1.00 88.12 205 ILE A CA 1
ATOM 1617 C C . ILE A 1 205 ? -15.150 -13.905 -28.982 1.00 88.12 205 ILE A C 1
ATOM 1619 O O . ILE A 1 205 ? -14.563 -13.810 -30.061 1.00 88.12 205 ILE A O 1
ATOM 1623 N N . ILE A 1 206 ? -14.929 -13.064 -27.967 1.00 87.06 206 ILE A N 1
ATOM 1624 C CA . ILE A 1 206 ? -13.978 -11.945 -28.022 1.00 87.06 206 ILE A CA 1
ATOM 1625 C C . ILE A 1 206 ? -12.570 -12.464 -28.341 1.00 87.06 206 ILE A C 1
ATOM 1627 O O . ILE A 1 206 ? -11.952 -12.027 -29.311 1.00 87.06 206 ILE A O 1
ATOM 1631 N N . LEU A 1 207 ? -12.080 -13.458 -27.596 1.00 86.81 207 LEU A N 1
ATOM 1632 C CA . LEU A 1 207 ? -10.750 -14.037 -27.813 1.00 86.81 207 LEU A CA 1
ATOM 1633 C C . LEU A 1 207 ? -10.588 -14.675 -29.201 1.00 86.81 207 LEU A C 1
ATOM 1635 O O . LEU A 1 207 ? -9.481 -14.689 -29.737 1.00 86.81 207 LEU A O 1
ATOM 1639 N N . ARG A 1 208 ? -11.668 -15.197 -29.795 1.00 81.94 208 ARG A N 1
ATOM 1640 C CA . ARG A 1 208 ? -11.648 -15.799 -31.136 1.00 81.94 208 ARG A CA 1
ATOM 1641 C C . ARG A 1 208 ? -11.680 -14.755 -32.256 1.00 81.94 208 ARG A C 1
ATOM 1643 O O . ARG A 1 208 ? -11.114 -15.010 -33.315 1.00 81.94 208 ARG A O 1
ATOM 1650 N N . LEU A 1 209 ? -12.300 -13.597 -32.023 1.00 84.19 209 LEU A N 1
ATOM 1651 C CA . LEU A 1 209 ? -12.309 -12.462 -32.953 1.00 84.19 209 LEU A CA 1
ATOM 1652 C C . LEU A 1 209 ? -10.957 -11.735 -32.995 1.00 84.19 209 LEU A C 1
ATOM 1654 O O . LEU A 1 209 ? -10.527 -11.344 -34.071 1.00 84.19 209 LEU A O 1
ATOM 1658 N N . PHE A 1 210 ? -10.254 -11.627 -31.861 1.00 77.62 210 PHE A N 1
ATOM 1659 C CA . PHE A 1 210 ? -8.916 -11.013 -31.779 1.00 77.62 210 PHE A CA 1
ATOM 1660 C C . PHE A 1 210 ? -7.756 -11.936 -32.200 1.00 77.62 210 PHE A C 1
ATOM 1662 O O . PHE A 1 210 ? -6.605 -11.508 -32.224 1.00 77.62 210 PHE A O 1
ATOM 1669 N N . ARG A 1 211 ? -8.037 -13.209 -32.510 1.00 68.06 211 ARG A N 1
ATOM 1670 C CA . ARG A 1 211 ? -7.059 -14.202 -32.997 1.00 68.06 211 ARG A CA 1
ATOM 1671 C C . ARG A 1 211 ? -7.118 -14.440 -34.515 1.00 68.06 211 ARG A C 1
ATOM 1673 O O . ARG A 1 211 ? -6.499 -15.396 -34.982 1.00 68.06 211 ARG A O 1
ATOM 1680 N N . ARG A 1 212 ? -7.865 -13.620 -35.260 1.00 49.00 212 ARG A N 1
ATOM 1681 C CA . ARG A 1 212 ? -7.875 -13.590 -36.731 1.00 49.00 212 ARG A CA 1
ATOM 1682 C C . ARG A 1 212 ? -7.081 -12.408 -37.259 1.00 49.00 212 ARG A C 1
ATOM 1684 O O . ARG A 1 212 ? -7.175 -11.332 -36.634 1.00 49.00 212 ARG A O 1
#